Protein AF-A0A8B7V3U8-F1 (afdb_monomer)

Structure (mmCIF, N/CA/C/O backbone):
data_AF-A0A8B7V3U8-F1
#
_entry.id   AF-A0A8B7V3U8-F1
#
loop_
_atom_site.group_PDB
_atom_site.id
_atom_site.type_symbol
_atom_site.label_atom_id
_atom_site.label_alt_id
_atom_site.label_comp_id
_atom_site.label_asym_id
_atom_site.label_entity_id
_atom_site.label_seq_id
_atom_site.pdbx_PDB_ins_code
_atom_site.Cartn_x
_atom_site.Cartn_y
_atom_site.Cartn_z
_atom_site.occupancy
_atom_site.B_iso_or_equiv
_atom_site.auth_seq_id
_atom_site.auth_comp_id
_atom_site.auth_asym_id
_atom_site.auth_atom_id
_atom_site.pdbx_PDB_model_num
ATOM 1 N N . MET A 1 1 ? -32.565 3.150 46.608 1.00 43.09 1 MET A N 1
ATOM 2 C CA . MET A 1 1 ? -32.417 3.940 45.369 1.00 43.09 1 MET A CA 1
ATOM 3 C C . MET A 1 1 ? -31.283 3.333 44.570 1.00 43.09 1 MET A C 1
ATOM 5 O O . MET A 1 1 ? -30.144 3.421 45.000 1.00 43.09 1 MET A O 1
ATOM 9 N N . THR A 1 2 ? -31.588 2.645 43.475 1.00 56.97 2 THR A N 1
ATOM 10 C CA . THR A 1 2 ? -30.578 2.220 42.501 1.00 56.97 2 THR A CA 1
ATOM 11 C C . THR A 1 2 ? -30.284 3.413 41.600 1.00 56.97 2 THR A C 1
ATOM 13 O O . THR A 1 2 ? -31.189 3.913 40.937 1.00 56.97 2 THR A O 1
ATOM 16 N N . TYR A 1 3 ? -29.052 3.915 41.632 1.00 62.97 3 TYR A N 1
ATOM 17 C CA . TYR A 1 3 ? -28.597 4.950 40.710 1.00 62.97 3 TYR A CA 1
ATOM 18 C C . TYR A 1 3 ? -28.542 4.332 39.310 1.00 62.97 3 TYR A C 1
ATOM 20 O O . TYR A 1 3 ? -27.675 3.507 39.028 1.00 62.97 3 TYR A O 1
ATOM 28 N N . VAL A 1 4 ? -29.518 4.655 38.464 1.00 62.66 4 VAL A N 1
ATOM 29 C CA . VAL A 1 4 ? -29.461 4.305 37.044 1.00 62.66 4 VAL A CA 1
ATOM 30 C C . VAL A 1 4 ? -28.515 5.319 36.413 1.00 62.66 4 VAL A C 1
ATOM 32 O O . VAL A 1 4 ? -28.820 6.510 36.395 1.00 62.66 4 VAL A O 1
ATOM 35 N N . GLY A 1 5 ? -27.334 4.856 35.999 1.00 66.69 5 GLY A N 1
ATOM 36 C CA . GLY A 1 5 ? -26.373 5.685 35.274 1.00 66.69 5 GLY A CA 1
ATOM 37 C C . GLY A 1 5 ? -27.004 6.251 34.003 1.00 66.69 5 GLY A C 1
ATOM 38 O O . GLY A 1 5 ? -27.875 5.616 33.406 1.00 66.69 5 GLY A O 1
ATOM 39 N N . ILE A 1 6 ? -26.588 7.458 33.617 1.00 80.88 6 ILE A N 1
ATOM 40 C CA . ILE A 1 6 ? -26.939 8.026 32.313 1.00 80.88 6 ILE A CA 1
ATOM 41 C C . ILE A 1 6 ? -26.461 7.067 31.214 1.00 80.88 6 ILE A C 1
ATOM 43 O O . ILE A 1 6 ? -25.386 6.502 31.338 1.00 80.88 6 ILE A O 1
ATOM 47 N N . ASP A 1 7 ? -27.276 6.831 30.184 1.00 82.50 7 ASP A N 1
ATOM 48 C CA . ASP A 1 7 ? -26.887 5.988 29.049 1.00 82.50 7 ASP A CA 1
ATOM 49 C C . ASP A 1 7 ? -26.261 6.854 27.954 1.00 82.50 7 ASP A C 1
ATOM 51 O O . ASP A 1 7 ? -26.960 7.444 27.123 1.00 82.50 7 ASP A O 1
ATOM 55 N N . GLU A 1 8 ? -24.933 6.959 27.962 1.00 84.44 8 GLU A N 1
ATOM 56 C CA . GLU A 1 8 ? -24.189 7.756 26.985 1.00 84.44 8 GLU A CA 1
ATOM 57 C C . GLU A 1 8 ? -24.244 7.168 25.562 1.00 84.44 8 GLU A C 1
ATOM 59 O O . GLU A 1 8 ? -23.958 7.881 24.593 1.00 84.44 8 GLU A O 1
ATOM 64 N N . CYS A 1 9 ? -24.672 5.907 25.413 1.00 87.38 9 CYS A N 1
ATOM 65 C CA . CYS A 1 9 ? -24.856 5.251 24.117 1.00 87.38 9 CYS A CA 1
ATOM 66 C C . CYS A 1 9 ? -26.150 5.662 23.398 1.00 87.38 9 CYS A C 1
ATOM 68 O O . CYS A 1 9 ? -26.322 5.337 22.224 1.00 87.38 9 CYS A O 1
ATOM 70 N N . GLN A 1 10 ? -27.045 6.419 24.047 1.00 86.94 10 GLN A N 1
ATOM 71 C CA . GLN A 1 10 ? -28.191 7.035 23.363 1.00 86.94 10 GLN A CA 1
ATOM 72 C C . GLN A 1 10 ? -27.762 8.111 22.354 1.00 86.94 10 GLN A C 1
ATOM 74 O O . GLN A 1 10 ? -28.515 8.441 21.437 1.00 86.94 10 GLN A O 1
ATOM 79 N N . ASN A 1 11 ? -26.553 8.660 22.501 1.00 83.81 11 ASN A N 1
ATOM 80 C CA . ASN A 1 11 ? -26.001 9.610 21.549 1.00 83.81 11 ASN A CA 1
ATOM 81 C C . ASN A 1 11 ? -25.202 8.874 20.459 1.00 83.81 11 ASN A C 1
ATOM 83 O O . ASN A 1 11 ? -24.198 8.218 20.736 1.00 83.81 11 ASN A O 1
ATOM 87 N N . ARG A 1 12 ? -25.654 8.995 19.205 1.00 74.50 12 ARG A N 1
ATOM 88 C CA . ARG A 1 12 ? -25.071 8.296 18.046 1.00 74.50 12 ARG A CA 1
ATOM 89 C C . ARG A 1 12 ? -23.631 8.705 17.736 1.00 74.50 12 ARG A C 1
ATOM 91 O O . ARG A 1 12 ? -22.912 7.902 17.157 1.00 74.50 12 ARG A O 1
ATOM 98 N N . ASP A 1 13 ? -23.206 9.896 18.149 1.00 83.25 13 ASP A N 1
ATOM 99 C CA . ASP A 1 13 ? -21.854 10.408 17.885 1.00 83.25 13 ASP A CA 1
ATOM 100 C C . ASP A 1 13 ? -20.848 10.064 19.003 1.00 83.25 13 ASP A C 1
ATOM 102 O O . ASP A 1 13 ? -19.713 10.546 19.011 1.00 83.25 13 ASP A O 1
ATOM 106 N N . THR A 1 14 ? -21.247 9.244 19.984 1.00 87.38 14 THR A N 1
ATOM 107 C CA . THR A 1 14 ? -20.391 8.884 21.125 1.00 87.38 14 THR A CA 1
ATOM 108 C C . THR A 1 14 ? -19.224 7.975 20.727 1.00 87.38 14 THR A C 1
ATOM 110 O O . THR A 1 14 ? -18.115 8.174 21.228 1.00 87.38 14 THR A O 1
ATOM 113 N N . CYS A 1 15 ? -19.453 7.014 19.826 1.00 89.62 15 CYS A N 1
ATOM 114 C CA . CYS A 1 15 ? -18.475 6.018 19.378 1.00 89.62 15 CYS A CA 1
ATOM 115 C C . CYS A 1 15 ? -18.473 5.915 17.848 1.00 89.62 15 CYS A C 1
ATOM 117 O O . CYS A 1 15 ? -19.520 6.049 17.224 1.00 89.62 15 CYS A O 1
ATOM 119 N N . GLN A 1 16 ? -17.317 5.626 17.240 1.00 89.88 16 GLN A N 1
ATOM 120 C CA . GLN A 1 16 ? -17.226 5.422 15.787 1.00 89.88 16 GLN A CA 1
ATOM 121 C C . GLN A 1 16 ? -17.950 4.149 15.316 1.00 89.88 16 GLN A C 1
ATOM 123 O O . GLN A 1 16 ? -18.506 4.135 14.220 1.00 89.88 16 GLN A O 1
ATOM 128 N N . HIS A 1 17 ? -17.905 3.081 16.115 1.00 90.69 17 HIS A N 1
ATOM 129 C CA . HIS A 1 17 ? -18.553 1.800 15.828 1.00 90.69 17 HIS A CA 1
ATOM 130 C C . HIS A 1 17 ? -19.615 1.491 16.898 1.00 90.69 17 HIS A C 1
ATOM 132 O O . HIS A 1 17 ? -20.618 2.196 16.985 1.00 90.69 17 HIS A O 1
ATOM 138 N N . GLU A 1 18 ? -19.423 0.456 17.716 1.00 91.44 18 GLU A N 1
ATOM 139 C CA . GLU A 1 18 ? -20.392 0.041 18.728 1.00 91.44 18 GLU A CA 1
ATOM 140 C C . GLU A 1 18 ? -20.154 0.760 20.064 1.00 91.44 18 GLU A C 1
ATOM 142 O O . GLU A 1 18 ? -19.024 1.093 20.423 1.00 91.44 18 GLU A O 1
ATOM 147 N N . CYS A 1 19 ? -21.230 0.995 20.818 1.00 92.56 19 CYS A N 1
ATOM 148 C CA . CYS A 1 19 ? -21.189 1.574 22.159 1.00 92.56 19 CYS A CA 1
ATOM 149 C C . CYS A 1 19 ? -21.829 0.606 23.150 1.00 92.56 19 CYS A C 1
ATOM 151 O O . CYS A 1 19 ? -22.957 0.153 22.950 1.00 92.56 19 CYS A O 1
ATOM 153 N N . LYS A 1 20 ? -21.120 0.311 24.238 1.00 91.44 20 LYS A N 1
ATOM 154 C CA . LYS A 1 20 ? -21.608 -0.503 25.346 1.00 91.44 20 LYS A CA 1
ATOM 155 C C . LYS A 1 20 ? -21.694 0.346 26.604 1.00 91.44 20 LYS A C 1
ATOM 157 O O . LYS A 1 20 ? -20.674 0.748 27.162 1.00 91.44 20 LYS A O 1
ATOM 162 N N . ASN A 1 21 ? -22.916 0.565 27.073 1.00 88.12 21 ASN A N 1
ATOM 163 C CA . ASN A 1 21 ? -23.142 1.254 28.331 1.00 88.12 21 ASN A CA 1
ATOM 164 C C . ASN A 1 21 ? -22.705 0.366 29.512 1.00 88.12 21 ASN A C 1
ATOM 166 O O . ASN A 1 21 ? -22.911 -0.853 29.508 1.00 88.12 21 ASN A O 1
ATOM 170 N N . THR A 1 22 ? -22.093 0.967 30.525 1.00 86.81 22 THR A N 1
ATOM 171 C CA . THR A 1 22 ? -21.621 0.303 31.745 1.00 86.81 22 THR A CA 1
ATOM 172 C C . THR A 1 22 ? -22.119 1.064 32.975 1.00 86.81 22 THR A C 1
ATOM 174 O O . THR A 1 22 ? -22.614 2.183 32.888 1.00 86.81 22 THR A O 1
ATOM 177 N N . ILE A 1 23 ? -22.047 0.465 34.164 1.00 85.00 23 ILE A N 1
ATOM 178 C CA . ILE A 1 23 ? -22.523 1.154 35.372 1.00 85.00 23 ILE A CA 1
ATOM 179 C C . ILE A 1 23 ? -21.568 2.314 35.692 1.00 85.00 23 ILE A C 1
ATOM 181 O O . ILE A 1 23 ? -20.463 2.093 36.179 1.00 85.00 23 ILE A O 1
ATOM 185 N N . GLY A 1 24 ? -22.023 3.541 35.428 1.00 80.81 24 GLY A N 1
ATOM 186 C CA . GLY A 1 24 ? -21.292 4.782 35.700 1.00 80.81 24 GLY A CA 1
ATOM 187 C C . GLY A 1 24 ? -20.388 5.282 34.566 1.00 80.81 24 GLY A C 1
ATOM 188 O O . GLY A 1 24 ? -19.657 6.243 34.797 1.00 80.81 24 GLY A O 1
ATOM 189 N N . SER A 1 25 ? -20.400 4.647 33.385 1.00 87.31 25 SER A N 1
ATOM 190 C CA . SER A 1 25 ? -19.658 5.091 32.190 1.00 87.31 25 SER A CA 1
ATOM 191 C C . SER A 1 25 ? -20.082 4.305 30.938 1.00 87.31 25 SER A C 1
ATOM 193 O O . SER A 1 25 ? -20.962 3.456 31.004 1.00 87.31 25 SER A O 1
ATOM 195 N N . TYR A 1 26 ? -19.362 4.450 29.828 1.00 88.88 26 TYR A N 1
ATOM 196 C CA . TYR A 1 26 ? -19.541 3.676 28.599 1.00 88.88 26 TYR A CA 1
ATOM 197 C C . TYR A 1 26 ? -18.194 3.213 28.033 1.00 88.88 26 TYR A C 1
ATOM 199 O O . TYR A 1 26 ? -17.135 3.755 28.351 1.00 88.88 26 TYR A O 1
ATOM 207 N N . GLN A 1 27 ? -18.235 2.204 27.168 1.00 90.75 27 GLN A N 1
ATOM 208 C CA . GLN A 1 27 ? -17.083 1.716 26.416 1.00 90.75 27 GLN A CA 1
ATOM 209 C C . GLN A 1 27 ? -17.423 1.661 24.930 1.00 90.75 27 GLN A C 1
ATOM 211 O O . GLN A 1 27 ? -18.437 1.076 24.547 1.00 90.75 27 GLN A O 1
ATOM 216 N N . CYS A 1 28 ? -16.568 2.241 24.091 1.00 93.38 28 CYS A N 1
ATOM 217 C CA . CYS A 1 28 ? -16.661 2.054 22.649 1.00 93.38 28 CYS A CA 1
ATOM 218 C C . CYS A 1 28 ? -15.971 0.749 22.248 1.00 93.38 28 CYS A C 1
ATOM 220 O O . CYS A 1 28 ? -14.869 0.451 22.708 1.00 93.38 28 CYS A O 1
ATOM 222 N N . ILE A 1 29 ? -16.630 -0.018 21.388 1.00 92.75 29 ILE A N 1
ATOM 223 C CA . ILE A 1 29 ? -16.160 -1.299 20.874 1.00 92.75 29 ILE A CA 1
ATOM 224 C C . ILE A 1 29 ? -15.993 -1.147 19.366 1.00 92.75 29 ILE A C 1
ATOM 226 O O . ILE A 1 29 ? -16.904 -0.712 18.661 1.00 92.75 29 ILE A O 1
ATOM 230 N N . CYS A 1 30 ? -14.805 -1.476 18.873 1.00 93.75 30 CYS A N 1
ATOM 231 C CA . CYS A 1 30 ? -14.538 -1.501 17.445 1.00 93.75 30 CYS A CA 1
ATOM 232 C C . CYS A 1 30 ? -14.987 -2.830 16.834 1.00 93.75 30 CYS A C 1
ATOM 234 O O . CYS A 1 30 ? -15.014 -3.854 17.515 1.00 93.75 30 CYS A O 1
ATOM 236 N N . LEU A 1 31 ? -15.335 -2.802 15.545 1.00 92.31 31 LEU A N 1
ATOM 237 C CA . LEU A 1 31 ? -15.533 -4.011 14.751 1.00 92.31 31 LEU A CA 1
ATOM 238 C C . LEU A 1 31 ? -14.279 -4.909 14.800 1.00 92.31 31 LEU A C 1
ATOM 240 O O . LEU A 1 31 ? -13.190 -4.395 15.076 1.00 92.31 31 LEU A O 1
ATOM 244 N N . PRO A 1 32 ? -14.413 -6.220 14.514 1.00 90.19 32 PRO A N 1
ATOM 245 C CA . PRO A 1 32 ? -13.260 -7.099 14.325 1.00 90.19 32 PRO A CA 1
ATOM 246 C C . PRO A 1 32 ? -12.241 -6.480 13.363 1.00 90.19 32 PRO A C 1
ATOM 248 O O . PRO A 1 32 ? -12.643 -5.788 12.429 1.00 90.19 32 PRO A O 1
ATOM 251 N N . ASP A 1 33 ? -10.953 -6.711 13.625 1.00 90.50 33 ASP A N 1
ATOM 252 C CA . ASP A 1 33 ? -9.815 -6.186 12.848 1.00 90.50 33 ASP A CA 1
ATOM 253 C C . ASP A 1 33 ? -9.582 -4.662 12.989 1.00 90.50 33 ASP A C 1
ATOM 255 O O . ASP A 1 33 ? -8.804 -4.047 12.264 1.00 90.50 33 ASP A O 1
ATOM 259 N N . TYR A 1 34 ? -10.211 -4.034 13.991 1.00 91.75 34 TYR A N 1
ATOM 260 C CA . TYR A 1 34 ? -9.957 -2.647 14.390 1.00 91.75 34 TYR A CA 1
ATOM 261 C C . TYR A 1 34 ? -9.684 -2.547 15.893 1.00 91.75 34 TYR A C 1
ATOM 263 O O . TYR A 1 34 ? -10.303 -3.223 16.714 1.00 91.75 34 TYR A O 1
ATOM 271 N N . GLN A 1 35 ? -8.820 -1.609 16.271 1.00 92.25 35 GLN A N 1
ATOM 272 C CA . GLN A 1 35 ? -8.491 -1.291 17.657 1.00 92.25 35 GLN A CA 1
ATOM 273 C C . GLN A 1 35 ? -8.980 0.104 18.064 1.00 92.25 35 GLN A C 1
ATOM 275 O O . GLN A 1 35 ? -8.969 1.055 17.277 1.00 92.25 35 GLN A O 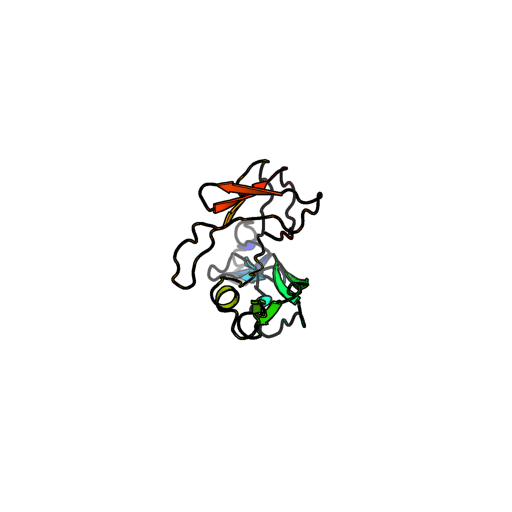1
ATOM 280 N N . VAL A 1 36 ? -9.402 0.235 19.324 1.00 93.19 36 VAL A N 1
ATOM 281 C CA . VAL A 1 36 ? -9.826 1.518 19.899 1.00 93.19 36 VAL A CA 1
ATOM 282 C C . VAL A 1 36 ? -8.599 2.412 20.083 1.00 93.19 36 VAL A C 1
ATOM 284 O O . VAL A 1 36 ? -7.613 2.017 20.703 1.00 93.19 36 VAL A O 1
ATOM 287 N N . MET A 1 37 ? -8.657 3.633 19.558 1.00 92.75 37 MET A N 1
ATOM 288 C CA . MET A 1 37 ? -7.590 4.621 19.711 1.00 92.75 37 MET A CA 1
ATOM 289 C C . MET A 1 37 ? -7.536 5.189 21.137 1.00 92.75 37 MET A C 1
ATOM 291 O O . MET A 1 37 ? -8.474 5.063 21.918 1.00 92.75 37 MET A O 1
ATOM 295 N N . PHE A 1 38 ? -6.461 5.914 21.464 1.00 90.06 38 PHE A N 1
ATOM 296 C CA . PHE A 1 38 ? -6.255 6.512 22.793 1.00 90.06 38 PHE A CA 1
ATOM 297 C C . PHE A 1 38 ? -7.394 7.440 23.262 1.00 90.06 38 PHE A C 1
ATOM 299 O O . PHE A 1 38 ? -7.603 7.614 24.458 1.00 90.06 38 PHE A O 1
ATOM 306 N N . ASN A 1 39 ? -8.161 8.025 22.337 1.00 89.44 39 ASN A N 1
ATOM 307 C CA . ASN A 1 39 ? -9.328 8.844 22.675 1.00 89.44 39 ASN A CA 1
ATOM 308 C C . ASN A 1 39 ? -10.540 8.029 23.176 1.00 89.44 39 ASN A C 1
ATOM 310 O O . ASN A 1 39 ? -11.549 8.627 23.544 1.00 89.44 39 ASN A O 1
ATOM 314 N N . GLY A 1 40 ? -10.466 6.694 23.146 1.00 89.19 40 GLY A N 1
ATOM 315 C CA . GLY A 1 40 ? -11.515 5.785 23.600 1.00 89.19 40 GLY A CA 1
ATOM 316 C C . GLY A 1 40 ? -12.763 5.743 22.718 1.00 89.19 40 GLY A C 1
ATOM 317 O O . GLY A 1 40 ? -13.745 5.139 23.133 1.00 89.19 40 GLY A O 1
ATOM 318 N N . LYS A 1 41 ? -12.761 6.394 21.544 1.00 90.81 41 LYS A N 1
ATOM 319 C CA . LYS A 1 41 ? -13.961 6.605 20.708 1.00 90.81 41 LYS A CA 1
ATOM 320 C C . LYS A 1 41 ? -13.793 6.223 19.248 1.00 90.81 41 LYS A C 1
ATOM 322 O O . LYS A 1 41 ? -14.749 5.754 18.631 1.00 90.81 41 LYS A O 1
ATOM 327 N N . THR A 1 42 ? -12.614 6.471 18.685 1.00 91.31 42 THR A N 1
ATOM 328 C CA . THR A 1 42 ? -12.321 6.166 17.284 1.00 91.31 42 THR A CA 1
ATOM 329 C C . THR A 1 42 ? -11.654 4.810 17.155 1.00 91.31 42 THR A C 1
ATOM 331 O O . THR A 1 42 ? -10.978 4.337 18.068 1.00 91.31 42 THR A O 1
ATOM 334 N N . CYS A 1 43 ? -11.848 4.201 15.997 1.00 91.88 43 CYS A N 1
ATOM 335 C CA . CYS A 1 43 ? -11.351 2.888 15.649 1.00 91.88 43 CYS A CA 1
ATOM 336 C C . CYS A 1 43 ? -10.320 3.023 14.541 1.00 91.88 43 CYS A C 1
ATOM 338 O O . CYS A 1 43 ? -10.612 3.571 13.473 1.00 91.88 43 CYS A O 1
ATOM 340 N N . GLN A 1 44 ? -9.124 2.521 14.818 1.00 90.19 44 GLN A N 1
ATOM 341 C CA . GLN A 1 44 ? -8.048 2.406 13.854 1.00 90.19 44 GLN A CA 1
ATOM 342 C C . GLN A 1 44 ? -7.986 0.969 13.360 1.00 90.19 44 GLN A C 1
ATOM 344 O O . GLN A 1 44 ? -8.109 0.035 14.144 1.00 90.19 44 GLN A O 1
ATOM 349 N N . ASP A 1 45 ? -7.810 0.829 12.059 1.00 90.06 45 ASP A N 1
ATOM 350 C CA . ASP A 1 45 ? -7.490 -0.432 11.408 1.00 90.06 45 ASP A CA 1
ATOM 351 C C . ASP A 1 45 ? -6.249 -1.082 12.042 1.00 90.06 45 ASP A C 1
ATOM 353 O O . ASP A 1 45 ? -5.275 -0.377 12.338 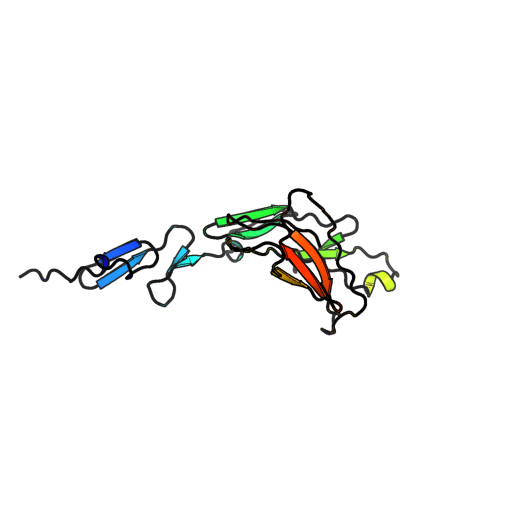1.00 90.06 45 ASP A O 1
ATOM 357 N N . ILE A 1 46 ? -6.299 -2.385 12.310 1.00 89.50 46 ILE A N 1
ATOM 358 C CA . ILE A 1 46 ? -5.128 -3.133 12.778 1.00 89.50 46 ILE A CA 1
ATOM 359 C C . ILE A 1 46 ? -4.269 -3.444 11.557 1.00 89.50 46 ILE A C 1
ATOM 361 O O . ILE A 1 46 ? -4.777 -3.949 10.574 1.00 89.50 46 ILE A O 1
ATOM 365 N N . ASP A 1 47 ? -2.973 -3.142 11.621 1.00 86.38 47 ASP A N 1
ATOM 366 C CA . ASP A 1 47 ? -2.048 -3.516 10.553 1.00 86.38 47 ASP A CA 1
ATOM 367 C C . ASP A 1 47 ? -1.518 -4.927 10.811 1.00 86.38 47 ASP A C 1
ATOM 369 O O . ASP A 1 47 ? -0.517 -5.113 11.514 1.00 86.38 47 ASP A O 1
ATOM 373 N N . GLU A 1 48 ? -2.198 -5.933 10.262 1.00 88.81 48 GLU A N 1
ATOM 374 C CA . GLU A 1 48 ? -1.824 -7.330 10.485 1.00 88.81 48 GLU A CA 1
ATOM 375 C C . GLU A 1 48 ? -0.461 -7.654 9.856 1.00 88.81 48 GLU A C 1
ATOM 377 O O . GLU A 1 48 ? 0.220 -8.580 10.290 1.00 88.81 48 GLU A O 1
ATOM 382 N N . CYS A 1 49 ? 0.010 -6.860 8.888 1.00 83.06 49 CYS A N 1
ATOM 383 C CA . CYS A 1 49 ? 1.342 -7.027 8.305 1.00 83.06 49 CYS A CA 1
ATOM 384 C C . CYS A 1 49 ? 2.479 -6.643 9.257 1.00 83.06 49 CYS A C 1
ATOM 386 O O . CYS A 1 49 ? 3.626 -7.027 9.017 1.00 83.06 49 CYS A O 1
ATOM 388 N N . LEU A 1 50 ? 2.178 -5.902 10.325 1.00 83.62 50 LEU A N 1
ATOM 389 C CA . LEU A 1 50 ? 3.116 -5.617 11.411 1.00 83.62 50 LEU A CA 1
ATOM 390 C C . LEU A 1 50 ? 3.037 -6.653 12.542 1.00 83.62 50 LEU A C 1
ATOM 392 O O . LEU A 1 50 ? 3.881 -6.642 13.443 1.00 83.62 50 LEU A O 1
ATOM 396 N N . GLU A 1 51 ? 2.061 -7.561 12.508 1.00 82.31 51 GLU A N 1
ATOM 397 C CA . GLU A 1 51 ? 1.952 -8.635 13.486 1.00 82.31 51 GLU A CA 1
ATOM 398 C C . GLU A 1 51 ? 2.916 -9.787 13.176 1.00 82.31 51 GLU A C 1
ATOM 400 O O . GLU A 1 51 ? 3.079 -10.226 12.039 1.00 82.31 51 GLU A O 1
ATOM 405 N N . GLN A 1 52 ? 3.527 -10.355 14.221 1.00 70.81 52 GLN A N 1
ATOM 406 C CA . GLN A 1 52 ? 4.527 -11.426 14.082 1.00 70.81 52 GLN A CA 1
ATOM 407 C C . GLN A 1 52 ? 3.972 -12.734 13.489 1.00 70.81 52 GLN A C 1
ATOM 409 O O . GLN A 1 52 ? 4.745 -13.603 13.090 1.00 70.81 52 GLN A O 1
ATOM 414 N N . ASN A 1 53 ? 2.647 -12.887 13.437 1.00 78.38 53 ASN A N 1
ATOM 415 C CA . ASN A 1 53 ? 1.992 -14.123 13.017 1.00 78.38 53 ASN A CA 1
ATOM 416 C C . ASN A 1 53 ? 1.620 -14.153 11.527 1.00 78.38 53 ASN A C 1
ATOM 418 O O . ASN A 1 53 ? 1.227 -15.214 11.035 1.00 78.38 53 ASN A O 1
ATOM 422 N N . ILE A 1 54 ? 1.746 -13.041 10.795 1.00 80.19 54 ILE A N 1
ATOM 423 C CA . ILE A 1 54 ? 1.402 -13.003 9.371 1.00 80.19 54 ILE A CA 1
ATOM 424 C C . ILE A 1 54 ? 2.630 -13.313 8.512 1.00 80.19 54 ILE A C 1
ATOM 426 O O . ILE A 1 54 ? 3.567 -12.527 8.396 1.00 80.19 54 ILE A O 1
ATOM 430 N N . CYS A 1 55 ? 2.607 -14.479 7.860 1.00 78.81 55 CYS A N 1
ATOM 431 C CA . CYS A 1 55 ? 3.617 -14.891 6.888 1.00 78.81 55 CYS A CA 1
ATOM 432 C C . CYS A 1 55 ? 2.950 -15.241 5.554 1.00 78.81 55 CYS A C 1
ATOM 434 O O . CYS A 1 55 ? 2.272 -16.259 5.426 1.00 78.81 55 CYS A O 1
ATOM 436 N N . CYS A 1 56 ? 3.162 -14.405 4.536 1.00 82.38 56 CYS A N 1
ATOM 437 C CA . CYS A 1 56 ? 2.538 -14.584 3.223 1.00 82.38 56 CYS A CA 1
ATOM 438 C C . CYS A 1 56 ? 3.168 -15.685 2.353 1.00 82.38 56 CYS A C 1
ATOM 440 O O . CYS A 1 56 ? 2.644 -15.978 1.279 1.00 82.38 56 CYS A O 1
ATOM 442 N N . GLY A 1 57 ? 4.251 -16.325 2.805 1.00 78.06 57 GLY A N 1
ATOM 443 C CA . GLY A 1 57 ? 4.998 -17.319 2.030 1.00 78.06 57 GLY A CA 1
ATOM 444 C C . GLY A 1 57 ? 5.940 -16.701 0.986 1.00 78.06 57 GLY A C 1
ATOM 445 O O . GLY A 1 57 ? 6.094 -15.485 0.888 1.00 78.06 57 GLY A O 1
ATOM 446 N N . SER A 1 58 ? 6.618 -17.549 0.209 1.00 77.31 58 SER A N 1
ATOM 447 C CA . SER A 1 58 ? 7.633 -17.117 -0.763 1.00 77.31 58 SER A CA 1
ATOM 448 C C . SER A 1 58 ? 7.030 -16.341 -1.941 1.00 77.31 58 SER A C 1
ATOM 450 O O . SER A 1 58 ? 6.002 -16.737 -2.478 1.00 77.31 58 SER A O 1
ATOM 452 N N . ASN A 1 59 ? 7.713 -15.277 -2.390 1.00 75.44 59 ASN A N 1
ATOM 453 C CA . ASN A 1 59 ? 7.295 -14.394 -3.497 1.00 75.44 59 ASN A CA 1
ATOM 454 C C . ASN A 1 59 ? 5.963 -13.662 -3.291 1.00 75.44 59 ASN A C 1
ATOM 456 O O . ASN A 1 59 ? 5.367 -13.178 -4.254 1.00 75.44 59 ASN A O 1
ATOM 460 N N . ARG A 1 60 ? 5.512 -13.543 -2.044 1.00 80.56 60 ARG A N 1
ATOM 461 C CA . ARG A 1 60 ? 4.292 -12.830 -1.678 1.00 80.56 60 ARG A CA 1
ATOM 462 C C . ARG A 1 60 ? 4.636 -11.777 -0.642 1.00 80.56 60 ARG A C 1
ATOM 464 O O . ARG A 1 60 ? 5.525 -11.977 0.181 1.00 80.56 60 ARG A O 1
ATOM 471 N N . MET A 1 61 ? 3.946 -10.651 -0.700 1.00 77.19 61 MET A N 1
ATOM 472 C CA . MET A 1 61 ? 4.071 -9.592 0.299 1.00 77.19 61 MET A CA 1
ATOM 473 C C . MET A 1 61 ? 2.731 -9.403 0.994 1.00 77.19 61 MET A C 1
ATOM 475 O O . MET A 1 61 ? 1.684 -9.560 0.362 1.00 77.19 61 MET A O 1
ATOM 479 N N . CYS A 1 62 ? 2.787 -9.113 2.293 1.00 80.94 62 CYS A N 1
ATOM 480 C CA . CYS A 1 62 ? 1.611 -8.731 3.058 1.00 80.94 62 CYS A CA 1
ATOM 481 C C . CYS A 1 62 ? 1.263 -7.283 2.749 1.00 80.94 62 CYS A C 1
ATOM 483 O O . CYS A 1 62 ? 2.145 -6.425 2.689 1.00 80.94 62 CYS A O 1
ATOM 485 N N . PHE A 1 63 ? -0.025 -7.034 2.570 1.00 79.00 63 PHE A N 1
ATOM 486 C CA . PHE A 1 63 ? -0.571 -5.708 2.394 1.00 79.00 63 PHE A CA 1
ATOM 487 C C . PHE A 1 63 ? -1.765 -5.517 3.311 1.00 79.00 63 PHE A C 1
ATOM 489 O O . PHE A 1 63 ? -2.748 -6.253 3.200 1.00 79.00 63 PHE A O 1
ATOM 496 N N . ASN A 1 64 ? -1.667 -4.516 4.180 1.00 80.62 64 ASN A N 1
ATOM 497 C CA . ASN A 1 64 ? -2.753 -4.146 5.062 1.00 80.62 64 ASN A CA 1
ATOM 498 C C . ASN A 1 64 ? -3.891 -3.498 4.256 1.00 80.62 64 ASN A C 1
ATOM 500 O O . ASN A 1 64 ? -3.653 -2.658 3.380 1.00 80.62 64 ASN A O 1
ATOM 504 N N . MET A 1 65 ? -5.120 -3.908 4.533 1.00 81.62 65 MET A N 1
ATOM 505 C CA . MET A 1 65 ? -6.349 -3.430 3.914 1.00 81.62 65 MET A CA 1
ATOM 506 C C . MET A 1 65 ? -7.315 -3.000 5.015 1.00 81.62 65 MET A C 1
ATOM 508 O O . MET A 1 65 ? -7.266 -3.449 6.144 1.00 81.62 65 MET A O 1
ATOM 512 N N . LYS A 1 66 ? -8.277 -2.146 4.679 1.00 81.56 66 LYS A N 1
ATOM 513 C CA . LYS A 1 66 ? -9.225 -1.666 5.684 1.00 81.56 66 LYS A CA 1
ATOM 514 C C . LYS A 1 66 ? -10.096 -2.823 6.224 1.00 81.56 66 LYS A C 1
ATOM 516 O O . LYS A 1 66 ? -11.022 -3.257 5.537 1.00 81.56 66 LYS A O 1
ATOM 521 N N . GLY A 1 67 ? -9.837 -3.266 7.448 1.00 83.62 67 GLY A N 1
ATOM 522 C CA . GLY A 1 67 ? -10.465 -4.378 8.158 1.00 83.62 67 GLY A CA 1
ATOM 523 C C . GLY A 1 67 ? -10.008 -5.762 7.701 1.00 83.62 67 GLY A C 1
ATOM 524 O O . GLY A 1 67 ? -10.808 -6.689 7.792 1.00 83.62 67 GLY A O 1
ATOM 525 N N . SER A 1 68 ? -8.827 -5.892 7.081 1.00 86.19 68 SER A N 1
ATOM 526 C CA . SER A 1 68 ? -8.256 -7.187 6.668 1.00 86.19 68 SER A CA 1
ATOM 527 C C . SER A 1 68 ? -6.818 -7.034 6.163 1.00 86.19 68 SER A C 1
ATOM 529 O O . SER A 1 68 ? -6.358 -5.938 5.902 1.00 86.19 68 SER A O 1
ATOM 531 N N . TYR A 1 69 ? -6.173 -8.132 5.779 1.00 85.88 69 TYR A N 1
ATOM 532 C CA . TYR A 1 69 ? -4.938 -8.094 4.995 1.00 85.88 69 TYR A CA 1
ATOM 533 C C . TYR A 1 69 ? -5.035 -8.962 3.742 1.00 85.88 69 TYR A C 1
ATOM 535 O O . TYR A 1 69 ? -5.857 -9.878 3.628 1.00 85.88 69 TYR A O 1
ATOM 543 N N . GLN A 1 70 ? -4.154 -8.698 2.780 1.00 85.31 70 GLN A N 1
ATOM 544 C CA . GLN A 1 70 ? -3.996 -9.528 1.593 1.00 85.31 70 GLN A CA 1
ATOM 545 C C . GLN A 1 70 ? -2.535 -9.874 1.343 1.00 85.31 70 GLN A C 1
ATOM 547 O O . GLN A 1 70 ? -1.657 -9.017 1.306 1.00 85.31 70 GLN A O 1
ATOM 552 N N . CYS A 1 71 ? -2.287 -11.156 1.093 1.00 83.94 71 CYS A N 1
ATOM 553 C CA . CYS A 1 71 ? -1.010 -11.632 0.587 1.00 83.94 71 CYS A CA 1
ATOM 554 C C . CYS A 1 71 ? -1.032 -11.610 -0.941 1.00 83.94 71 CYS A C 1
ATOM 556 O O . CYS A 1 71 ? -1.713 -12.429 -1.568 1.00 83.94 71 CYS A O 1
ATOM 558 N N . ILE A 1 72 ? -0.282 -10.693 -1.542 1.00 79.25 72 ILE A N 1
ATOM 559 C CA . ILE A 1 72 ? -0.273 -10.502 -2.996 1.00 79.25 72 ILE A CA 1
ATOM 560 C C . ILE A 1 72 ? 1.027 -11.050 -3.576 1.00 79.25 72 ILE A C 1
ATOM 562 O O . ILE A 1 72 ? 2.119 -10.764 -3.076 1.00 79.25 72 ILE A O 1
ATOM 566 N N . ASP A 1 73 ? 0.897 -11.815 -4.659 1.00 79.62 73 ASP A N 1
ATOM 567 C CA . ASP A 1 73 ? 2.021 -12.372 -5.407 1.00 79.62 73 ASP A CA 1
ATOM 568 C C . ASP A 1 73 ? 2.831 -11.246 -6.052 1.00 79.62 73 ASP A C 1
ATOM 570 O O . ASP A 1 73 ? 2.375 -10.565 -6.976 1.00 79.62 73 ASP A O 1
ATOM 574 N N . THR A 1 74 ? 4.058 -11.058 -5.580 1.00 75.56 74 THR A N 1
ATOM 575 C CA . THR A 1 74 ? 5.020 -10.064 -6.066 1.00 75.56 74 THR A CA 1
ATOM 576 C C . THR A 1 74 ? 6.309 -10.760 -6.517 1.00 75.56 74 THR A C 1
ATOM 578 O O . THR A 1 74 ? 7.374 -10.534 -5.944 1.00 75.56 74 THR A O 1
ATOM 581 N N . PRO A 1 75 ? 6.266 -11.652 -7.527 1.00 78.00 75 PRO A N 1
ATOM 582 C CA . PRO A 1 75 ? 7.481 -12.292 -8.016 1.00 78.00 75 PRO A CA 1
ATOM 583 C C . PRO A 1 75 ? 8.464 -11.235 -8.533 1.00 78.00 75 PRO A C 1
ATOM 585 O O . PRO A 1 75 ? 8.070 -10.254 -9.172 1.00 78.00 75 PRO A O 1
ATOM 588 N N . CYS A 1 76 ? 9.751 -11.423 -8.242 1.00 77.75 76 CYS A N 1
ATOM 589 C CA . CYS A 1 76 ? 10.777 -10.583 -8.842 1.00 77.75 76 CYS A CA 1
ATOM 590 C C . CYS A 1 76 ? 10.831 -10.840 -10.358 1.00 77.75 76 CYS A C 1
ATOM 592 O O . CYS A 1 76 ? 10.648 -11.985 -10.784 1.00 77.75 76 CYS A O 1
ATOM 594 N N . PRO A 1 77 ? 11.054 -9.807 -11.191 1.00 74.75 77 PRO A N 1
ATOM 595 C CA . PRO A 1 77 ? 11.217 -10.003 -12.627 1.00 74.75 77 PRO A CA 1
ATOM 596 C C . PRO A 1 77 ? 12.421 -10.905 -12.952 1.00 74.75 77 PRO A C 1
ATOM 598 O O . PRO A 1 77 ? 13.303 -11.081 -12.110 1.00 74.75 77 PRO A O 1
ATOM 601 N N . PRO A 1 78 ? 12.520 -11.431 -14.186 1.00 78.88 78 PRO A N 1
ATOM 602 C CA . PRO A 1 78 ? 13.720 -12.131 -14.634 1.00 78.88 78 PRO A CA 1
ATOM 603 C C . PRO A 1 78 ? 14.983 -11.289 -14.398 1.00 78.88 78 PRO A C 1
ATOM 605 O O . PRO A 1 78 ? 14.981 -10.091 -14.684 1.00 78.88 78 PRO A O 1
ATOM 608 N N . ASN A 1 79 ? 16.053 -11.922 -13.906 1.00 76.56 79 ASN A N 1
ATOM 609 C CA . ASN A 1 79 ? 17.316 -11.288 -13.486 1.00 76.56 79 ASN A CA 1
ATOM 610 C C . ASN A 1 79 ? 17.219 -10.409 -12.228 1.00 76.56 79 ASN A C 1
ATOM 612 O O . ASN A 1 79 ? 18.057 -9.533 -12.028 1.00 76.56 79 ASN A O 1
ATOM 616 N N . TYR A 1 80 ? 16.214 -10.631 -11.380 1.00 80.06 80 TYR A N 1
ATOM 617 C CA . TYR A 1 80 ? 16.145 -10.038 -10.048 1.00 80.06 80 TYR A CA 1
ATOM 618 C C . TYR A 1 80 ? 15.996 -11.124 -8.989 1.00 80.06 80 TYR A C 1
ATOM 620 O O . TYR A 1 80 ? 15.244 -12.085 -9.163 1.00 80.06 80 TYR A O 1
ATOM 628 N N . GLN A 1 81 ? 16.673 -10.931 -7.865 1.00 80.94 81 GLN A N 1
ATOM 629 C CA . GLN A 1 81 ? 16.570 -11.766 -6.679 1.00 80.94 81 GLN A CA 1
ATOM 630 C C . GLN A 1 81 ? 15.997 -10.948 -5.525 1.00 80.94 81 GLN A C 1
ATOM 632 O O . GLN A 1 81 ? 16.299 -9.766 -5.364 1.00 80.94 81 GLN A O 1
ATOM 637 N N . ARG A 1 82 ? 15.129 -11.571 -4.728 1.00 78.56 82 ARG A N 1
ATOM 638 C CA . ARG A 1 82 ? 14.544 -10.915 -3.560 1.00 78.56 82 ARG A CA 1
ATOM 639 C C . ARG A 1 82 ? 15.587 -10.827 -2.452 1.00 78.56 82 ARG A C 1
ATOM 641 O O . ARG A 1 82 ? 16.104 -11.855 -2.022 1.00 78.56 82 ARG A O 1
ATOM 648 N N . ASP A 1 83 ? 15.829 -9.620 -1.962 1.00 75.06 83 ASP A N 1
ATOM 649 C CA . ASP A 1 83 ? 16.609 -9.411 -0.753 1.00 75.06 83 ASP A CA 1
ATOM 650 C C . ASP A 1 83 ? 15.831 -9.949 0.462 1.00 75.06 83 ASP A C 1
ATOM 652 O O . ASP A 1 83 ? 14.684 -9.541 0.682 1.00 75.06 83 ASP A O 1
ATOM 656 N N . PRO A 1 84 ? 16.403 -10.874 1.249 1.00 71.88 84 PRO A N 1
ATOM 657 C CA . PRO A 1 84 ? 15.695 -11.514 2.354 1.00 71.88 84 PRO A CA 1
ATOM 658 C C . PRO A 1 84 ? 15.483 -10.592 3.564 1.00 71.88 84 PRO A C 1
ATOM 660 O O . PRO A 1 84 ? 14.698 -10.941 4.440 1.00 71.88 84 PRO A O 1
ATOM 663 N N . VAL A 1 85 ? 16.174 -9.448 3.636 1.00 67.75 85 VAL A N 1
ATOM 664 C CA . VAL A 1 85 ? 16.115 -8.519 4.775 1.00 67.75 85 VAL A CA 1
ATOM 665 C C . VAL A 1 85 ? 15.187 -7.347 4.469 1.00 67.75 85 VAL A C 1
ATOM 667 O O . VAL A 1 85 ? 14.260 -7.070 5.222 1.00 67.75 85 VAL A O 1
ATOM 670 N N . ALA A 1 86 ? 15.427 -6.662 3.356 1.00 66.12 86 ALA A N 1
ATOM 671 C CA . ALA A 1 86 ? 14.683 -5.490 2.923 1.00 66.12 86 ALA A CA 1
ATOM 672 C C . ALA A 1 86 ? 13.411 -5.847 2.137 1.00 66.12 86 ALA A C 1
ATOM 674 O O . ALA A 1 86 ? 12.520 -5.015 1.995 1.00 66.12 86 ALA A O 1
ATOM 675 N N . GLY A 1 87 ? 13.319 -7.064 1.591 1.00 69.12 87 GLY A N 1
ATOM 676 C CA . GLY A 1 87 ? 12.168 -7.522 0.812 1.00 69.12 87 GLY A CA 1
ATOM 677 C C . GLY A 1 87 ? 12.103 -6.978 -0.621 1.00 69.12 87 GLY A C 1
ATOM 678 O O . GLY A 1 87 ? 11.210 -7.387 -1.368 1.00 69.12 87 GLY A O 1
ATOM 679 N N . PHE A 1 88 ? 13.035 -6.107 -1.026 1.00 70.88 88 PHE A N 1
ATOM 680 C CA . PHE A 1 88 ? 13.124 -5.549 -2.380 1.00 70.88 88 PHE A CA 1
ATOM 681 C C . PHE A 1 88 ? 13.648 -6.565 -3.396 1.00 70.88 88 PHE A C 1
ATOM 683 O O . PHE A 1 88 ? 14.410 -7.469 -3.061 1.00 70.88 88 PHE A O 1
ATOM 690 N N . CYS A 1 89 ? 13.283 -6.389 -4.664 1.00 76.69 89 CYS A N 1
ATOM 691 C CA . CYS A 1 89 ? 13.915 -7.124 -5.754 1.00 76.69 89 CYS A CA 1
ATOM 692 C C . CYS A 1 89 ? 15.190 -6.391 -6.182 1.00 76.69 89 CYS A C 1
ATOM 694 O O . CYS A 1 89 ? 15.111 -5.278 -6.705 1.00 76.69 89 CYS A O 1
ATOM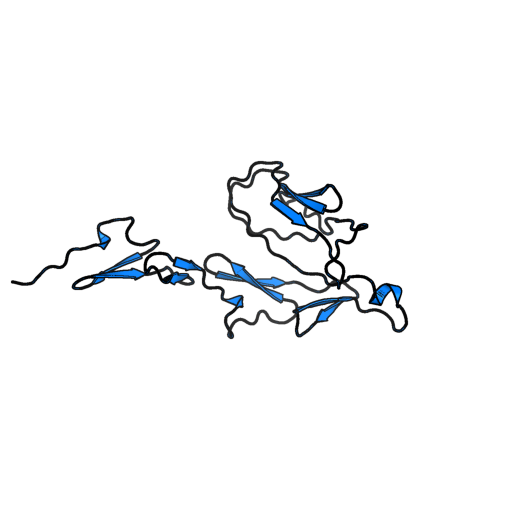 696 N N . LEU A 1 90 ? 16.341 -7.025 -5.968 1.00 75.12 90 LEU A N 1
ATOM 697 C CA . LEU A 1 90 ? 17.659 -6.555 -6.383 1.00 75.12 90 LEU A CA 1
ATOM 698 C C . LEU A 1 90 ? 18.045 -7.203 -7.709 1.00 75.12 90 LEU A C 1
ATOM 700 O O . LEU A 1 90 ? 17.822 -8.395 -7.908 1.00 75.12 90 LEU A O 1
ATOM 704 N N . LYS A 1 91 ? 18.621 -6.426 -8.622 1.00 77.38 91 LYS A N 1
ATOM 705 C CA . LYS A 1 91 ? 19.091 -6.941 -9.910 1.00 77.38 91 LYS A CA 1
ATOM 706 C C . LYS A 1 91 ? 20.307 -7.854 -9.721 1.00 77.38 91 LYS A C 1
ATOM 708 O O . LYS A 1 91 ? 21.248 -7.500 -9.017 1.00 77.38 91 LYS A O 1
ATOM 713 N N . ASP A 1 92 ? 20.289 -9.007 -10.380 1.00 79.81 92 ASP A N 1
ATOM 714 C CA . ASP A 1 92 ? 21.406 -9.948 -10.435 1.00 79.81 92 ASP A CA 1
ATOM 715 C C . ASP A 1 92 ? 22.404 -9.460 -11.498 1.00 79.81 92 ASP A C 1
ATOM 717 O O . ASP A 1 92 ? 22.173 -9.595 -12.704 1.00 79.81 92 ASP A O 1
ATOM 721 N N . CYS A 1 93 ? 23.458 -8.769 -11.057 1.00 79.38 93 CYS A N 1
ATOM 722 C CA . CYS A 1 93 ? 24.463 -8.185 -11.942 1.00 79.38 93 CYS A CA 1
ATOM 723 C C . CYS A 1 93 ? 25.648 -9.149 -12.138 1.00 79.38 93 CYS A C 1
ATOM 725 O O . CYS A 1 93 ? 26.199 -9.643 -11.150 1.00 79.38 93 CYS A O 1
ATOM 727 N N . PRO A 1 94 ? 26.109 -9.376 -13.383 1.00 82.25 94 PRO A N 1
ATOM 728 C CA . PRO A 1 94 ? 27.311 -10.158 -13.640 1.00 82.25 94 PRO A CA 1
ATOM 729 C C . PRO A 1 94 ? 28.546 -9.584 -12.924 1.00 82.25 94 PRO A C 1
ATOM 731 O O . PRO A 1 94 ? 28.683 -8.362 -12.794 1.00 82.25 94 PRO A O 1
ATOM 734 N N . PRO A 1 95 ? 29.502 -10.434 -12.505 1.00 79.19 95 PRO A N 1
ATOM 735 C CA . PRO A 1 95 ? 30.748 -9.955 -11.922 1.00 79.19 95 PRO A CA 1
ATOM 736 C C . PRO A 1 95 ? 31.506 -9.081 -12.933 1.00 79.19 95 PRO A C 1
ATOM 738 O O . PRO A 1 95 ? 31.702 -9.490 -14.075 1.00 79.19 95 PRO A O 1
ATOM 741 N N . HIS A 1 96 ? 31.986 -7.917 -12.481 1.00 80.12 96 HIS A N 1
ATOM 742 C CA . HIS A 1 96 ? 32.653 -6.858 -13.267 1.00 80.12 96 HIS A CA 1
ATOM 743 C C . HIS A 1 96 ? 31.748 -5.960 -14.126 1.00 80.12 96 HIS A C 1
ATOM 745 O O . HIS A 1 96 ? 32.262 -5.063 -14.794 1.00 80.12 96 HIS A O 1
ATOM 751 N N . ASP A 1 97 ? 30.424 -6.110 -14.064 1.00 81.12 97 ASP A N 1
ATOM 752 C CA . ASP A 1 97 ? 29.500 -5.146 -14.667 1.00 81.12 97 ASP A CA 1
ATOM 753 C C . ASP A 1 97 ? 29.234 -3.976 -13.702 1.00 81.12 97 ASP A C 1
ATOM 755 O O . ASP A 1 97 ? 28.236 -3.919 -12.978 1.00 81.12 97 ASP A O 1
ATOM 759 N N . LEU A 1 98 ? 30.195 -3.048 -13.656 1.00 76.56 98 LEU A N 1
ATOM 760 C CA . LEU A 1 98 ? 30.132 -1.869 -12.790 1.00 76.56 98 LEU A CA 1
ATOM 761 C C . LEU A 1 98 ? 28.994 -0.916 -13.199 1.00 76.56 98 LEU A C 1
ATOM 763 O O . LEU A 1 98 ? 28.443 -0.223 -12.349 1.00 76.56 98 LEU A O 1
ATOM 767 N N . GLU A 1 99 ? 28.611 -0.909 -14.478 1.00 76.75 99 GLU A N 1
ATOM 768 C CA . GLU A 1 99 ? 27.477 -0.125 -14.976 1.00 76.75 99 GLU A CA 1
ATOM 769 C C . GLU A 1 99 ? 26.155 -0.649 -14.396 1.00 76.75 99 GLU A C 1
ATOM 771 O O . GLU A 1 99 ? 25.332 0.134 -13.918 1.00 76.75 99 GLU A O 1
ATOM 776 N N . CYS A 1 100 ? 25.981 -1.974 -14.350 1.00 73.19 100 CYS A N 1
ATOM 777 C CA . CYS A 1 100 ? 24.841 -2.621 -13.704 1.00 73.19 100 CYS A CA 1
ATOM 778 C C . CYS A 1 100 ? 24.822 -2.382 -12.190 1.00 73.19 100 CYS A C 1
ATOM 780 O O . CYS A 1 100 ? 23.782 -2.004 -11.650 1.00 73.19 100 CYS A O 1
ATOM 782 N N . ALA A 1 101 ? 25.963 -2.559 -11.516 1.00 69.06 101 ALA A N 1
ATOM 783 C CA . ALA A 1 101 ? 26.064 -2.452 -10.058 1.00 69.06 101 ALA A CA 1
ATOM 784 C C . ALA A 1 101 ? 25.862 -1.021 -9.526 1.00 69.06 101 ALA A C 1
ATOM 786 O O . ALA A 1 101 ? 25.373 -0.840 -8.413 1.00 69.06 101 ALA A O 1
ATOM 787 N N . LEU A 1 102 ? 26.234 -0.004 -10.311 1.00 67.31 102 LEU A N 1
ATOM 788 C CA . LEU A 1 102 ? 26.059 1.409 -9.955 1.00 67.31 102 LEU A CA 1
ATOM 789 C C . LEU A 1 102 ? 24.696 1.979 -10.371 1.00 67.31 102 LEU A C 1
ATOM 791 O O . LEU A 1 102 ? 24.378 3.123 -10.039 1.00 67.31 102 LEU A O 1
ATOM 795 N N . SER A 1 103 ? 23.886 1.218 -11.107 1.00 61.97 103 SER A N 1
ATOM 796 C CA . SER A 1 103 ? 22.568 1.669 -11.535 1.00 61.97 103 SER A CA 1
ATOM 797 C C . SER A 1 103 ? 21.525 1.418 -10.428 1.00 61.97 103 SER A C 1
ATOM 799 O O . SER A 1 103 ? 21.487 0.325 -9.860 1.00 61.97 103 SER A O 1
ATOM 801 N N . PRO A 1 104 ? 20.676 2.405 -10.074 1.00 59.28 104 PRO A N 1
ATOM 802 C CA . PRO A 1 104 ? 19.645 2.221 -9.057 1.00 59.28 104 PRO A CA 1
ATOM 803 C C . PRO A 1 104 ? 18.600 1.208 -9.548 1.00 59.28 104 PRO A C 1
ATOM 805 O O . PRO A 1 104 ? 17.825 1.491 -10.456 1.00 59.28 104 PRO A O 1
ATOM 808 N N . TYR A 1 105 ? 18.596 0.017 -8.946 1.00 62.34 105 TYR A N 1
ATOM 809 C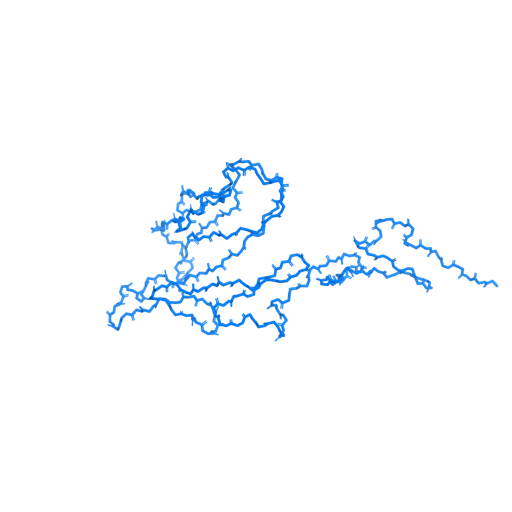 CA . TYR A 1 105 ? 17.770 -1.124 -9.361 1.00 62.34 105 TYR A CA 1
ATOM 810 C C . TYR A 1 105 ? 17.146 -1.854 -8.163 1.00 62.34 105 TYR A C 1
ATOM 812 O O . TYR A 1 105 ? 17.221 -3.075 -8.039 1.00 62.34 105 TYR A O 1
ATOM 820 N N . ALA A 1 106 ? 16.512 -1.098 -7.270 1.00 55.75 106 ALA A N 1
ATOM 821 C CA . ALA A 1 106 ? 15.548 -1.669 -6.339 1.00 55.75 106 ALA A CA 1
ATOM 822 C C . ALA A 1 106 ? 14.149 -1.447 -6.919 1.00 55.75 106 ALA A C 1
ATOM 824 O O . ALA A 1 106 ? 13.715 -0.307 -7.083 1.00 55.75 106 ALA A O 1
ATOM 825 N N . LEU A 1 107 ? 13.454 -2.534 -7.255 1.00 58.94 107 LEU A N 1
ATOM 826 C CA . LEU A 1 107 ? 12.022 -2.462 -7.535 1.00 58.94 107 LEU A CA 1
ATOM 827 C C . LEU A 1 107 ? 11.278 -2.535 -6.202 1.00 58.94 107 LEU A C 1
ATOM 829 O O . LEU A 1 107 ? 11.304 -3.564 -5.521 1.00 58.94 107 LEU A O 1
ATOM 833 N N . GLU A 1 108 ? 10.633 -1.429 -5.841 1.00 59.59 108 GLU A N 1
ATOM 834 C CA . GLU A 1 108 ? 9.745 -1.329 -4.687 1.00 59.59 108 GLU A CA 1
ATOM 835 C C . GLU A 1 108 ? 8.289 -1.368 -5.167 1.00 59.59 108 GLU A C 1
ATOM 837 O O . GLU A 1 108 ? 7.857 -0.536 -5.964 1.00 59.59 108 GLU A O 1
ATOM 842 N N . TYR A 1 109 ? 7.516 -2.332 -4.671 1.00 62.25 109 TYR A N 1
ATOM 843 C CA . TYR A 1 109 ? 6.073 -2.360 -4.886 1.00 62.25 109 TYR A CA 1
ATOM 844 C C . TYR A 1 109 ? 5.399 -1.480 -3.833 1.00 62.25 109 TYR A C 1
ATOM 846 O O . TYR A 1 109 ? 5.483 -1.776 -2.643 1.00 62.25 109 TYR A O 1
ATOM 854 N N . LYS A 1 110 ? 4.694 -0.428 -4.261 1.00 60.41 110 LYS A N 1
ATOM 855 C CA . LYS A 1 110 ? 3.823 0.364 -3.382 1.00 60.41 110 LYS A CA 1
ATOM 856 C C . LYS A 1 110 ? 2.370 0.148 -3.753 1.00 60.41 110 LYS A C 1
ATOM 858 O O . LYS A 1 110 ? 2.001 0.286 -4.916 1.00 60.41 110 LYS A O 1
ATOM 863 N N . LEU A 1 111 ? 1.546 -0.146 -2.754 1.00 60.62 111 LEU A N 1
ATOM 864 C CA . LEU A 1 111 ? 0.107 -0.012 -2.905 1.00 60.62 111 LEU A CA 1
ATOM 865 C C . LEU A 1 111 ? -0.308 1.412 -2.589 1.00 60.62 111 LEU A C 1
ATOM 867 O O . LEU A 1 111 ? 0.193 2.033 -1.651 1.00 60.62 111 LEU A O 1
ATOM 871 N N . VAL A 1 112 ? -1.259 1.905 -3.370 1.00 63.59 112 VAL A N 1
ATOM 872 C CA . VAL A 1 112 ? -1.938 3.158 -3.081 1.00 63.59 112 VAL A CA 1
ATOM 873 C C . VAL A 1 112 ? -3.421 2.872 -2.964 1.00 63.59 112 VAL A C 1
ATOM 875 O O . VAL A 1 112 ? -4.077 2.508 -3.938 1.00 63.59 112 VAL A O 1
ATOM 878 N N . SER A 1 113 ? -3.940 3.033 -1.751 1.00 62.66 113 SER A N 1
ATOM 879 C CA . SER A 1 113 ? -5.371 2.974 -1.481 1.00 62.66 113 SER A CA 1
ATOM 880 C C . SER A 1 113 ? -6.014 4.261 -1.981 1.00 62.66 113 SER A C 1
ATOM 882 O O . SER A 1 113 ? -5.752 5.342 -1.452 1.00 62.66 113 SER A O 1
ATOM 884 N N . LEU A 1 114 ? -6.839 4.154 -3.020 1.00 64.19 114 LEU A N 1
ATOM 885 C CA . LEU A 1 114 ? -7.499 5.307 -3.620 1.00 64.19 114 LEU A CA 1
ATOM 886 C C . LEU A 1 114 ? -8.925 5.444 -3.072 1.00 64.19 114 LEU A C 1
ATOM 888 O O . LEU A 1 114 ? -9.698 4.484 -3.140 1.00 64.19 114 LEU A O 1
ATOM 892 N N . PRO A 1 115 ? -9.307 6.615 -2.529 1.00 64.44 115 PRO A N 1
ATOM 893 C CA . PRO A 1 115 ? -10.691 6.857 -2.158 1.00 64.44 115 PRO A CA 1
ATOM 894 C C . PRO A 1 115 ? -11.578 6.900 -3.408 1.00 64.44 115 PRO A C 1
ATOM 896 O O . PRO A 1 115 ? -11.128 7.175 -4.521 1.00 64.44 115 PRO A O 1
ATOM 899 N N . PHE A 1 116 ? -12.870 6.655 -3.217 1.00 74.38 116 PHE A N 1
ATOM 900 C CA . PHE A 1 116 ? -13.868 6.897 -4.253 1.00 74.38 116 PHE A CA 1
ATOM 901 C C . PHE A 1 116 ? -14.261 8.384 -4.283 1.00 74.38 116 PHE A C 1
ATOM 903 O O . PHE A 1 116 ? -13.983 9.136 -3.351 1.00 74.38 116 PHE A O 1
ATOM 910 N N . GLY A 1 117 ? -14.917 8.819 -5.356 1.00 79.81 117 GLY A N 1
ATOM 911 C CA . GLY A 1 117 ? -15.287 10.219 -5.581 1.00 79.81 117 GLY A CA 1
ATOM 912 C C . GLY A 1 117 ? -14.213 11.040 -6.299 1.00 79.81 117 GLY A C 1
ATOM 913 O O . GLY A 1 117 ? -14.349 12.256 -6.409 1.00 79.81 117 GLY A O 1
ATOM 914 N N . ILE A 1 118 ? -13.160 10.398 -6.812 1.00 83.19 118 ILE A N 1
ATOM 915 C CA . ILE A 1 118 ? -12.135 11.068 -7.616 1.00 83.19 118 ILE A CA 1
ATOM 916 C C . ILE A 1 118 ? -12.636 11.199 -9.057 1.00 83.19 118 ILE A C 1
ATOM 918 O O . ILE A 1 118 ? -12.969 10.204 -9.705 1.00 83.19 118 ILE A O 1
ATOM 922 N N . ALA A 1 119 ? -12.685 12.432 -9.561 1.00 86.75 119 ALA A N 1
ATOM 923 C CA . ALA A 1 119 ? -13.038 12.724 -10.948 1.00 86.75 119 ALA A CA 1
ATOM 924 C C . ALA A 1 119 ? -11.966 12.219 -11.934 1.00 86.75 119 ALA A C 1
ATOM 926 O O . ALA A 1 119 ? -10.848 11.885 -11.547 1.00 86.75 119 ALA A O 1
ATOM 927 N N . ALA A 1 120 ? -12.294 12.180 -13.226 1.00 87.12 120 ALA A N 1
ATOM 928 C CA . ALA A 1 120 ? -11.299 11.907 -14.261 1.00 87.12 120 ALA A CA 1
ATOM 929 C C . ALA A 1 120 ? -10.246 13.032 -14.338 1.00 87.12 120 ALA A C 1
ATOM 931 O O . ALA A 1 120 ? -10.543 14.194 -14.048 1.00 87.12 120 ALA A O 1
ATOM 932 N N . ASN A 1 121 ? -9.040 12.678 -14.783 1.00 87.25 121 ASN A N 1
ATOM 933 C CA . ASN A 1 121 ? -7.871 13.542 -14.963 1.00 87.25 121 ASN A CA 1
ATOM 934 C C . ASN A 1 121 ? -7.374 14.217 -13.677 1.00 87.25 121 ASN A C 1
ATOM 936 O O . ASN A 1 121 ? -6.852 15.329 -13.718 1.00 87.25 121 ASN A O 1
ATOM 940 N N . GLN A 1 122 ? -7.547 13.554 -12.535 1.00 87.62 122 GLN A N 1
ATOM 941 C CA . GLN A 1 122 ? -7.022 14.014 -11.253 1.00 87.62 122 GLN A CA 1
ATOM 942 C C . GLN A 1 122 ? -5.682 13.350 -10.957 1.00 87.62 122 GLN A C 1
ATOM 944 O O . GLN A 1 122 ? -5.515 12.146 -11.163 1.00 87.62 122 GLN A O 1
ATOM 949 N N . ASP A 1 123 ? -4.743 14.144 -10.454 1.00 87.56 123 ASP A N 1
ATOM 950 C CA . ASP A 1 123 ? -3.438 13.665 -10.016 1.00 87.56 123 ASP A CA 1
ATOM 951 C C . ASP A 1 123 ? -3.581 12.848 -8.736 1.00 87.56 123 ASP A C 1
ATOM 953 O O . ASP A 1 123 ? -4.184 13.298 -7.762 1.00 87.56 123 ASP A O 1
ATOM 957 N N . LEU A 1 124 ? -2.988 11.659 -8.732 1.00 82.12 124 LEU A N 1
ATOM 958 C CA . LEU A 1 124 ? -3.036 10.740 -7.601 1.00 82.12 124 LEU A CA 1
ATOM 959 C C . LEU A 1 124 ? -1.693 10.673 -6.885 1.00 82.12 124 LEU A C 1
ATOM 961 O O . LEU A 1 124 ? -1.609 10.868 -5.676 1.00 82.12 124 LEU A O 1
ATOM 965 N N . ILE A 1 125 ? -0.633 10.376 -7.636 1.00 82.06 125 ILE A N 1
ATOM 966 C CA . ILE A 1 125 ? 0.691 10.081 -7.084 1.00 82.06 125 ILE A CA 1
ATOM 967 C C . ILE A 1 125 ? 1.735 10.800 -7.922 1.00 82.06 125 ILE A C 1
ATOM 969 O O . ILE A 1 125 ? 1.673 10.786 -9.151 1.00 82.06 125 ILE A O 1
ATOM 973 N N . ARG A 1 126 ? 2.730 11.382 -7.252 1.00 81.12 126 ARG A N 1
ATOM 974 C CA . ARG A 1 126 ? 3.926 11.935 -7.888 1.00 81.12 126 ARG A CA 1
ATOM 975 C C . ARG A 1 126 ? 5.132 11.092 -7.500 1.00 81.12 126 ARG A C 1
ATOM 977 O O . ARG A 1 126 ? 5.464 10.993 -6.322 1.00 81.12 126 ARG A O 1
ATOM 984 N N . GLN A 1 127 ? 5.769 10.494 -8.494 1.00 78.12 127 GLN A N 1
ATOM 985 C CA . GLN A 1 127 ? 6.933 9.633 -8.353 1.00 78.12 127 GLN A CA 1
ATOM 986 C C . GLN A 1 127 ? 8.207 10.394 -8.702 1.00 78.12 127 GLN A C 1
ATOM 988 O O . GLN A 1 127 ? 8.241 11.171 -9.658 1.00 78.12 127 GLN A O 1
ATOM 993 N N . VAL A 1 128 ? 9.256 10.164 -7.916 1.00 76.69 128 VAL A N 1
ATOM 994 C CA . VAL A 1 128 ? 10.583 10.760 -8.088 1.00 76.69 128 VAL A CA 1
ATOM 995 C C . VAL A 1 128 ? 11.608 9.673 -7.795 1.00 76.69 128 VAL A C 1
ATOM 997 O O . VAL A 1 128 ? 11.528 9.040 -6.744 1.00 76.69 128 VAL A O 1
ATOM 1000 N N . ALA A 1 129 ? 12.559 9.452 -8.701 1.00 72.31 129 ALA A N 1
ATOM 1001 C CA . ALA A 1 129 ? 13.677 8.559 -8.426 1.00 72.31 129 ALA A CA 1
ATOM 1002 C C . ALA A 1 129 ? 14.828 9.338 -7.785 1.00 72.31 129 ALA A C 1
ATOM 1004 O O . ALA A 1 129 ? 15.171 10.443 -8.220 1.00 72.31 129 ALA A O 1
ATOM 1005 N N . TYR A 1 130 ? 15.432 8.737 -6.766 1.00 65.88 130 TYR A N 1
ATOM 1006 C CA . TYR A 1 130 ? 16.572 9.283 -6.044 1.00 65.88 130 TYR A CA 1
ATOM 1007 C C . TYR A 1 130 ? 17.799 8.387 -6.241 1.00 65.88 130 TYR A C 1
ATOM 1009 O O . TYR A 1 130 ? 17.676 7.174 -6.404 1.00 65.88 130 TYR A O 1
ATOM 1017 N N . THR A 1 131 ? 18.987 8.985 -6.226 1.00 66.75 131 THR A N 1
ATOM 1018 C CA . THR A 1 131 ? 20.255 8.264 -6.082 1.00 66.75 131 THR A CA 1
ATOM 1019 C C . THR A 1 131 ? 20.423 7.765 -4.646 1.00 66.75 131 THR A C 1
ATOM 1021 O O . THR A 1 131 ? 19.692 8.182 -3.746 1.00 66.75 131 THR A O 1
ATOM 1024 N N . GLN A 1 132 ? 21.420 6.906 -4.412 1.00 61.66 132 GLN A N 1
ATOM 1025 C CA . GLN A 1 132 ? 21.764 6.420 -3.067 1.00 61.66 132 GLN A CA 1
ATOM 1026 C C . GLN A 1 132 ? 22.084 7.564 -2.085 1.00 61.66 132 GLN A C 1
ATOM 1028 O O . GLN A 1 132 ? 21.780 7.456 -0.902 1.00 61.66 132 GLN A O 1
ATOM 1033 N N . ASP A 1 133 ? 22.590 8.693 -2.588 1.00 68.25 133 ASP A N 1
ATOM 1034 C CA . ASP A 1 133 ? 22.876 9.904 -1.805 1.00 68.25 133 ASP A CA 1
ATOM 1035 C C . ASP A 1 133 ? 21.651 10.829 -1.624 1.00 68.25 133 ASP A C 1
ATOM 1037 O O . ASP A 1 133 ? 21.784 11.971 -1.181 1.00 68.25 133 ASP A O 1
ATOM 1041 N N . GLY A 1 134 ? 20.450 10.383 -2.014 1.00 64.75 134 GLY A N 1
ATOM 1042 C CA . GLY A 1 134 ? 19.204 11.142 -1.864 1.00 64.75 134 GLY A CA 1
ATOM 1043 C C . GLY A 1 134 ? 19.012 12.277 -2.877 1.00 64.75 134 GLY A C 1
ATOM 1044 O O . GLY A 1 134 ? 18.168 13.151 -2.672 1.00 64.75 134 GLY A O 1
ATOM 1045 N N . VAL A 1 135 ? 19.763 12.291 -3.983 1.00 73.56 135 VAL A N 1
ATOM 1046 C CA . VAL A 1 135 ? 19.657 13.320 -5.034 1.00 73.56 135 VAL A CA 1
ATOM 1047 C C . VAL A 1 135 ? 18.687 12.870 -6.124 1.00 73.56 135 VAL A C 1
ATOM 1049 O O . VAL A 1 135 ? 18.734 11.728 -6.563 1.00 73.56 135 VAL A O 1
ATOM 1052 N N . ILE A 1 136 ? 17.820 13.764 -6.611 1.00 67.31 136 ILE A N 1
ATOM 1053 C CA . ILE A 1 136 ? 16.871 13.441 -7.690 1.00 67.31 136 ILE A CA 1
ATOM 1054 C C . ILE A 1 136 ? 17.622 13.040 -8.968 1.00 67.31 136 ILE A C 1
ATOM 1056 O O . ILE A 1 136 ? 18.438 13.807 -9.494 1.00 67.31 136 ILE A O 1
ATOM 1060 N N . TYR A 1 137 ? 17.293 11.868 -9.510 1.00 71.38 137 TYR A N 1
ATOM 1061 C CA . TYR A 1 137 ? 17.876 11.371 -10.748 1.00 71.38 137 TYR A CA 1
ATOM 1062 C C . TYR A 1 137 ? 17.222 12.042 -11.966 1.00 71.38 137 TYR A C 1
ATOM 1064 O O . TYR A 1 137 ? 16.049 11.834 -12.279 1.00 71.38 137 TYR A O 1
ATOM 1072 N N . ARG A 1 138 ? 17.987 12.879 -12.678 1.00 65.25 138 ARG A N 1
ATOM 1073 C CA . ARG A 1 138 ? 17.472 13.754 -13.753 1.00 65.25 138 ARG A CA 1
ATOM 1074 C C . ARG A 1 138 ? 17.143 13.051 -15.076 1.00 65.25 138 ARG A C 1
ATOM 1076 O O . ARG A 1 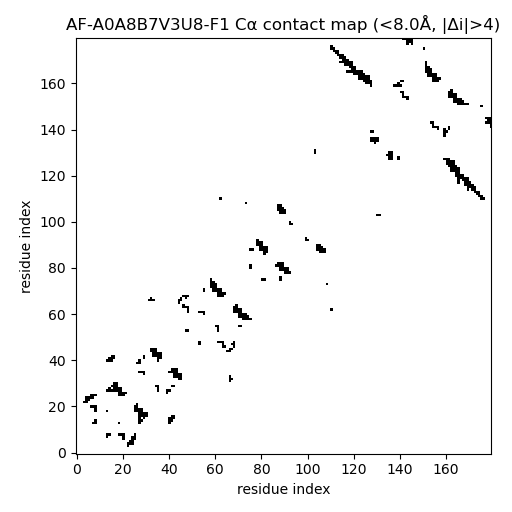138 ? 16.649 13.704 -15.985 1.00 65.25 138 ARG A O 1
ATOM 1083 N N . ARG A 1 139 ? 17.446 11.760 -15.224 1.00 66.69 139 ARG A N 1
ATOM 1084 C CA . ARG A 1 139 ? 17.159 10.970 -16.439 1.00 66.69 139 ARG A CA 1
ATOM 1085 C C . ARG A 1 139 ? 16.222 9.803 -16.142 1.00 66.69 139 ARG A C 1
ATOM 1087 O O . ARG A 1 139 ? 16.405 8.705 -16.653 1.00 66.69 139 ARG A O 1
ATOM 1094 N N . THR A 1 140 ? 15.251 10.036 -15.271 1.00 65.62 140 THR A N 1
ATOM 1095 C CA . THR A 1 140 ? 14.255 9.020 -14.937 1.00 65.62 140 THR A CA 1
ATOM 1096 C C . THR A 1 140 ? 13.169 9.034 -15.997 1.00 65.62 140 THR A C 1
ATOM 1098 O O . THR A 1 140 ? 12.613 10.087 -16.279 1.00 65.62 140 THR A O 1
ATOM 1101 N N . THR A 1 141 ? 12.894 7.878 -16.592 1.00 69.88 141 THR A N 1
ATOM 1102 C CA . THR A 1 141 ? 11.713 7.668 -17.437 1.00 69.88 141 THR A CA 1
ATOM 1103 C C . THR A 1 141 ? 10.784 6.744 -16.669 1.00 69.88 141 THR A C 1
ATOM 1105 O O . THR A 1 141 ? 11.239 5.707 -16.191 1.00 69.88 141 THR A O 1
ATOM 1108 N N . PHE A 1 142 ? 9.515 7.116 -16.540 1.00 72.69 142 PHE A N 1
ATOM 1109 C CA . PHE A 1 142 ? 8.513 6.281 -15.886 1.00 72.69 142 PHE A CA 1
ATOM 1110 C C . PHE A 1 142 ? 7.622 5.654 -16.959 1.00 72.69 142 PHE A C 1
ATOM 1112 O O . PHE A 1 142 ? 7.153 6.361 -17.853 1.00 72.69 142 PHE A O 1
ATOM 1119 N N . LEU A 1 143 ? 7.411 4.339 -16.901 1.00 67.50 143 LEU A N 1
ATOM 1120 C CA . LEU A 1 143 ? 6.685 3.595 -17.930 1.00 67.50 143 LEU A CA 1
ATOM 1121 C C . LEU A 1 143 ? 5.722 2.621 -17.270 1.00 67.50 143 LEU A C 1
ATOM 1123 O O . LEU A 1 143 ? 6.116 1.847 -16.411 1.00 67.50 143 LEU A O 1
ATOM 1127 N N . VAL A 1 144 ? 4.471 2.590 -17.722 1.00 70.56 144 VAL A N 1
ATOM 1128 C CA . VAL A 1 144 ? 3.555 1.532 -17.289 1.00 70.56 144 VAL A CA 1
ATOM 1129 C C . VAL A 1 144 ? 3.984 0.234 -17.974 1.00 70.56 144 VAL A C 1
ATOM 1131 O O . VAL A 1 144 ? 3.941 0.126 -19.196 1.00 70.56 144 VAL A O 1
ATOM 1134 N N . VAL A 1 145 ? 4.464 -0.735 -17.193 1.00 62.56 145 VAL A N 1
ATOM 1135 C CA . VAL A 1 145 ? 5.005 -2.005 -17.714 1.00 62.56 145 VAL A CA 1
ATOM 1136 C C . VAL A 1 145 ? 3.896 -3.029 -17.972 1.00 62.56 145 VAL A C 1
ATOM 1138 O O . VAL A 1 145 ? 4.097 -3.971 -18.733 1.00 62.56 145 VAL A O 1
ATOM 1141 N N . ASP A 1 146 ? 2.735 -2.847 -17.346 1.00 62.72 146 ASP A N 1
ATOM 1142 C CA . ASP A 1 146 ? 1.561 -3.695 -17.541 1.00 62.72 146 ASP A CA 1
ATOM 1143 C C . ASP A 1 146 ? 0.324 -2.808 -17.724 1.00 62.72 146 ASP A C 1
ATOM 1145 O O . ASP A 1 146 ? -0.272 -2.324 -16.758 1.00 62.72 146 ASP A O 1
ATOM 1149 N N . GLU A 1 147 ? -0.007 -2.514 -18.983 1.00 60.47 147 GLU A N 1
ATOM 1150 C CA . GLU A 1 147 ? -1.268 -1.871 -19.343 1.00 60.47 147 GLU A CA 1
ATOM 1151 C C . GLU A 1 147 ? -2.368 -2.934 -19.346 1.00 60.47 147 GLU A C 1
ATOM 1153 O O . GLU A 1 147 ? -2.834 -3.387 -20.396 1.00 60.47 147 GLU A O 1
ATOM 1158 N N . GLU A 1 148 ? -2.828 -3.330 -18.160 1.00 64.50 148 GLU A N 1
ATOM 1159 C CA . GLU A 1 148 ? -4.169 -3.894 -18.072 1.00 64.50 148 GLU A CA 1
ATOM 1160 C C . GLU A 1 148 ? -5.117 -2.817 -18.617 1.00 64.50 148 GLU A C 1
ATOM 1162 O O . GLU A 1 148 ? -5.398 -1.828 -17.945 1.00 64.50 148 GLU A O 1
ATOM 1167 N N . GLN A 1 149 ? -5.610 -2.967 -19.853 1.00 59.56 149 GLN A N 1
ATOM 1168 C CA . GLN A 1 149 ? -6.495 -1.981 -20.509 1.00 59.56 149 GLN A CA 1
ATOM 1169 C C . GLN A 1 149 ? -7.763 -1.668 -19.687 1.00 59.56 149 GLN A C 1
ATOM 1171 O O . GLN A 1 149 ? -8.531 -0.754 -19.989 1.00 59.56 149 GLN A O 1
ATOM 1176 N N . THR A 1 150 ? -7.996 -2.446 -18.636 1.00 69.19 150 THR A N 1
ATOM 1177 C CA . THR A 1 150 ? -9.059 -2.317 -17.659 1.00 69.19 150 THR A CA 1
ATOM 1178 C C . THR A 1 150 ? -8.759 -1.339 -16.526 1.00 69.19 150 THR A C 1
ATOM 1180 O O . THR A 1 150 ? -9.729 -0.957 -15.869 1.00 69.19 150 THR A O 1
ATOM 1183 N N . VAL A 1 151 ? -7.519 -0.895 -16.269 1.00 77.94 151 VAL A N 1
ATOM 1184 C CA . VAL A 1 151 ? -7.233 -0.015 -15.118 1.00 77.94 151 VAL A CA 1
ATOM 1185 C C . VAL A 1 151 ? -7.621 1.457 -15.381 1.00 77.94 151 VAL A C 1
ATOM 1187 O O . VAL A 1 151 ? -7.371 1.985 -16.463 1.00 77.94 151 VAL A O 1
ATOM 1190 N N . PRO A 1 152 ? -8.243 2.164 -14.412 1.00 85.56 152 PRO A N 1
ATOM 1191 C CA . PRO A 1 152 ? -8.688 3.558 -14.556 1.00 85.56 152 PRO A CA 1
ATOM 1192 C C . PRO A 1 152 ? -7.569 4.613 -14.512 1.00 85.56 152 PRO A C 1
ATOM 1194 O O . PRO A 1 152 ? -7.841 5.763 -14.157 1.00 85.56 152 PRO A O 1
ATOM 1197 N N . PHE A 1 153 ? -6.325 4.261 -14.839 1.00 85.62 153 PHE A N 1
ATOM 1198 C CA . PHE A 1 153 ? -5.167 5.125 -14.613 1.00 85.62 153 PHE A CA 1
ATOM 1199 C C . PHE A 1 153 ? -4.218 5.152 -15.792 1.00 85.62 153 PHE A C 1
ATOM 1201 O O . PHE A 1 153 ? -4.120 4.199 -16.558 1.00 85.62 153 PHE A O 1
ATOM 1208 N N . ALA A 1 154 ? -3.474 6.244 -15.874 1.00 85.69 154 ALA A N 1
ATOM 1209 C CA . ALA A 1 154 ? -2.345 6.384 -16.766 1.00 85.69 154 ALA A CA 1
ATOM 1210 C C . ALA A 1 154 ? -1.229 7.158 -16.064 1.00 85.69 154 ALA A C 1
ATOM 1212 O O . ALA A 1 154 ? -1.395 7.722 -14.977 1.00 85.69 154 ALA A O 1
ATOM 1213 N N . LEU A 1 155 ? -0.074 7.162 -16.707 1.00 86.00 155 LEU A N 1
ATOM 1214 C CA . LEU A 1 155 ? 1.124 7.828 -16.243 1.00 86.00 155 LEU A CA 1
ATOM 1215 C C . LEU A 1 155 ? 1.516 8.890 -17.261 1.00 86.00 155 LEU A C 1
ATOM 1217 O O . LEU A 1 155 ? 1.449 8.658 -18.468 1.00 86.00 155 LEU A O 1
ATOM 1221 N N . ARG A 1 156 ? 1.927 10.058 -16.781 1.00 86.50 156 ARG A N 1
ATOM 1222 C CA . ARG A 1 156 ? 2.549 11.087 -17.616 1.00 86.50 156 ARG A CA 1
ATOM 1223 C C . ARG A 1 156 ? 3.848 11.558 -16.986 1.00 86.50 156 ARG A C 1
ATOM 1225 O O . ARG A 1 156 ? 3.955 11.611 -15.762 1.00 86.50 156 ARG A O 1
ATOM 1232 N N . ASP A 1 157 ? 4.807 11.921 -17.823 1.00 83.75 157 ASP A N 1
ATOM 1233 C CA . ASP A 1 157 ? 6.014 12.608 -17.373 1.00 83.75 157 ASP A CA 1
ATOM 1234 C C . ASP A 1 157 ? 5.724 14.107 -17.211 1.00 83.75 157 ASP A C 1
ATOM 1236 O O . ASP A 1 157 ? 5.158 14.743 -18.103 1.00 83.75 157 ASP A O 1
ATOM 1240 N N . GLU A 1 158 ? 6.076 14.670 -16.057 1.00 84.12 158 GLU A N 1
ATOM 1241 C CA . GLU A 1 158 ? 5.933 16.090 -15.756 1.00 84.12 158 GLU A CA 1
ATOM 1242 C C . GLU A 1 158 ? 7.149 16.584 -14.959 1.00 84.12 158 GLU A C 1
ATOM 1244 O O . GLU A 1 158 ? 7.276 16.334 -13.759 1.00 84.12 158 GLU A O 1
ATOM 1249 N N . ASN A 1 159 ? 8.040 17.342 -15.607 1.00 80.75 159 ASN A N 1
ATOM 1250 C CA . ASN A 1 159 ? 9.205 17.976 -14.972 1.00 80.75 159 ASN A CA 1
ATOM 1251 C C . ASN A 1 159 ? 10.096 16.994 -14.181 1.00 80.75 159 ASN A C 1
ATOM 1253 O O . ASN A 1 159 ? 10.445 17.275 -13.031 1.00 80.75 159 ASN A O 1
ATOM 1257 N N . LEU A 1 160 ? 10.485 15.865 -14.793 1.00 73.81 160 LEU A N 1
ATOM 1258 C CA . LEU A 1 160 ? 11.298 14.803 -14.166 1.00 73.81 160 LEU A CA 1
ATOM 1259 C C . LEU A 1 160 ? 10.557 14.000 -13.082 1.00 73.81 160 LEU A C 1
ATOM 1261 O O . LEU A 1 160 ? 11.190 13.321 -12.270 1.00 73.81 160 LEU A O 1
ATOM 1265 N N . LYS A 1 161 ? 9.226 14.098 -13.038 1.00 79.75 161 LYS A N 1
ATOM 1266 C CA . LYS A 1 161 ? 8.366 13.346 -12.122 1.00 79.75 161 LYS A CA 1
ATOM 1267 C C . LYS A 1 161 ? 7.377 12.508 -12.918 1.00 79.75 161 LYS A C 1
ATOM 1269 O O . LYS A 1 161 ? 6.777 13.003 -13.868 1.00 79.75 161 LYS A O 1
ATOM 1274 N N . GLY A 1 162 ? 7.148 11.277 -12.480 1.00 82.56 162 GLY A N 1
ATOM 1275 C CA . GLY A 1 162 ? 6.057 10.452 -12.985 1.00 82.56 162 GLY A CA 1
ATOM 1276 C C . GLY A 1 162 ? 4.775 10.826 -12.258 1.00 82.56 162 GLY A C 1
ATOM 1277 O O . GLY A 1 162 ? 4.715 10.716 -11.034 1.00 82.56 162 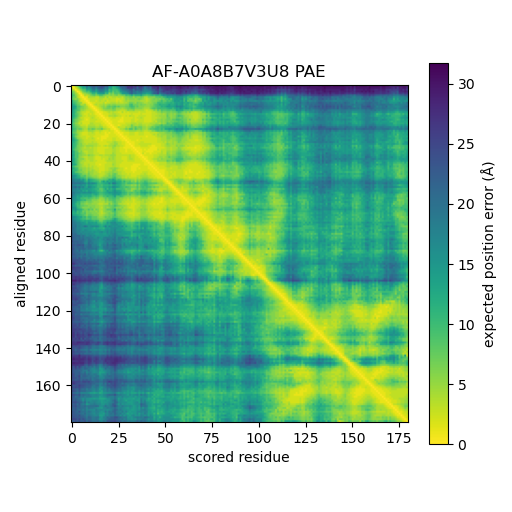GLY A O 1
ATOM 1278 N N . VAL A 1 163 ? 3.753 11.293 -12.969 1.00 85.31 163 VAL A N 1
ATOM 1279 C CA . VAL A 1 163 ? 2.449 11.609 -12.375 1.00 85.31 163 VAL A CA 1
ATOM 1280 C C . VAL A 1 163 ? 1.446 10.540 -12.770 1.00 85.31 163 VAL A C 1
ATOM 1282 O O . VAL A 1 163 ? 1.101 10.405 -13.944 1.00 85.31 163 VAL A O 1
ATOM 1285 N N . VAL A 1 164 ? 0.978 9.784 -11.778 1.00 86.62 164 VAL A N 1
ATOM 1286 C CA . VAL A 1 164 ? -0.141 8.849 -11.935 1.00 86.62 164 VAL A CA 1
ATOM 1287 C C . VAL A 1 164 ? -1.431 9.646 -11.829 1.00 86.62 164 VAL A C 1
ATOM 1289 O O . VAL A 1 164 ? -1.615 10.380 -10.855 1.00 86.62 164 VAL A O 1
ATOM 1292 N N . TYR A 1 165 ? -2.316 9.502 -12.810 1.00 87.44 165 TYR A N 1
ATOM 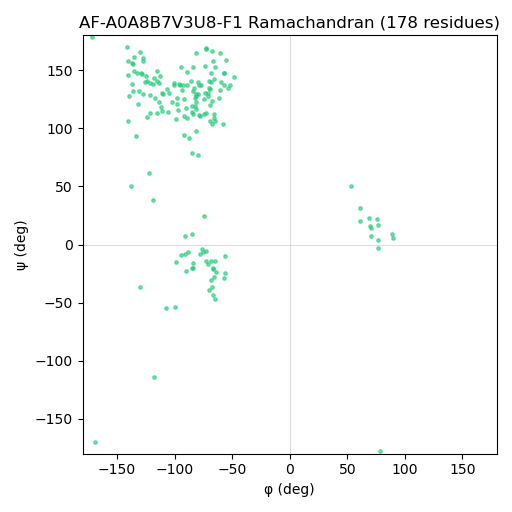1293 C CA . TYR A 1 165 ? -3.591 10.213 -12.856 1.00 87.44 165 TYR A CA 1
ATOM 1294 C C . TYR A 1 165 ? -4.741 9.301 -13.279 1.00 87.44 165 TYR A C 1
ATOM 1296 O O . TYR A 1 165 ? -4.536 8.281 -13.941 1.00 87.44 165 TYR 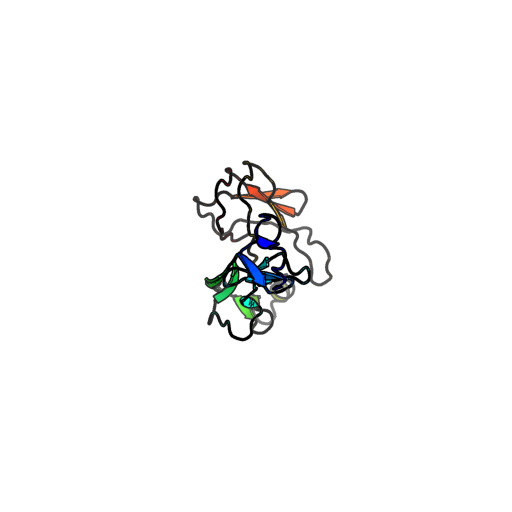A O 1
ATOM 1304 N N . THR A 1 166 ? -5.962 9.669 -12.891 1.00 88.62 166 THR A N 1
ATOM 1305 C CA . THR A 1 166 ? -7.180 8.953 -13.294 1.00 88.62 166 THR A CA 1
ATOM 1306 C C . THR A 1 166 ? -7.518 9.220 -14.761 1.00 88.6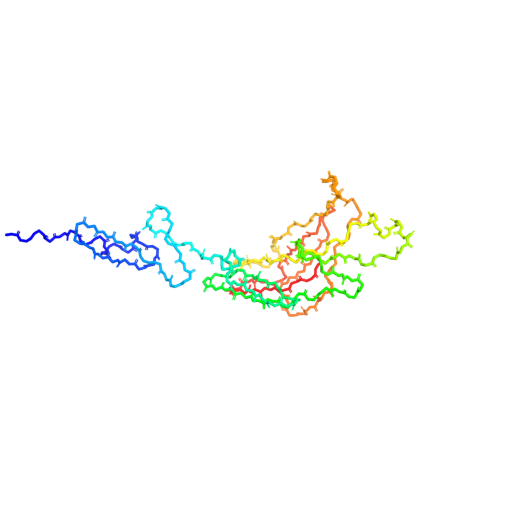2 166 THR A C 1
ATOM 1308 O O . THR A 1 166 ? -7.619 10.367 -15.180 1.00 88.62 166 THR A O 1
ATOM 1311 N N . THR A 1 167 ? -7.773 8.184 -15.555 1.00 87.69 167 THR A N 1
ATOM 1312 C CA . THR A 1 167 ? -8.324 8.320 -16.921 1.00 87.69 167 THR A CA 1
ATOM 1313 C C . THR A 1 167 ? -9.851 8.295 -16.923 1.00 87.69 167 THR A C 1
ATOM 1315 O O . THR A 1 167 ? -10.489 8.842 -17.821 1.00 87.69 167 THR A O 1
ATOM 1318 N N . ARG A 1 168 ? -10.457 7.706 -15.886 1.00 88.12 168 ARG A N 1
ATOM 1319 C CA . ARG A 1 168 ? -11.906 7.675 -15.655 1.00 88.12 168 ARG A CA 1
ATOM 1320 C C . ARG A 1 168 ? -12.222 7.863 -14.164 1.00 88.12 168 ARG A C 1
ATOM 1322 O O . ARG A 1 168 ? -11.352 7.610 -13.333 1.00 88.12 168 ARG A O 1
ATOM 1329 N N . PRO A 1 169 ? -13.440 8.301 -13.801 1.00 86.44 169 PRO A N 1
ATOM 1330 C CA . PRO A 1 169 ? -13.775 8.553 -12.403 1.00 86.44 169 PRO A CA 1
ATOM 1331 C C . PRO A 1 169 ? -13.835 7.264 -11.568 1.00 86.44 169 PRO A C 1
ATOM 1333 O O . PRO A 1 169 ? -14.250 6.214 -12.066 1.00 86.44 169 PRO A O 1
ATOM 1336 N N . LEU A 1 170 ? -13.475 7.363 -10.286 1.00 84.88 170 LEU A N 1
ATOM 1337 C CA . LEU A 1 170 ? -13.535 6.260 -9.321 1.00 84.88 170 LEU A CA 1
ATOM 1338 C C . LEU A 1 170 ? -14.807 6.362 -8.480 1.00 84.88 170 LEU A C 1
ATOM 1340 O O . LEU A 1 170 ? -14.921 7.228 -7.616 1.00 84.88 170 LEU A O 1
ATOM 1344 N N . TRP A 1 171 ? -15.770 5.472 -8.710 1.00 78.12 171 TRP A N 1
ATOM 1345 C CA . TRP A 1 171 ? -17.072 5.505 -8.024 1.00 78.12 171 TRP A CA 1
ATOM 1346 C C . TRP A 1 171 ? -17.177 4.548 -6.838 1.00 78.12 171 TRP A C 1
ATOM 1348 O O . TRP A 1 171 ? -18.100 4.664 -6.034 1.00 78.12 171 TRP A O 1
ATOM 1358 N N . LYS A 1 172 ? -16.247 3.599 -6.730 1.00 74.81 172 LYS A N 1
ATOM 1359 C CA . LYS A 1 172 ? -16.181 2.606 -5.658 1.00 74.81 172 LYS A CA 1
ATOM 1360 C C . LYS A 1 172 ? -14.742 2.484 -5.159 1.00 74.81 172 LYS A C 1
ATOM 1362 O O . LYS A 1 172 ? -13.826 2.710 -5.949 1.00 74.81 172 LYS A O 1
ATOM 1367 N N . PRO A 1 173 ? -14.543 2.157 -3.873 1.00 67.25 173 PRO A N 1
ATOM 1368 C CA . PRO A 1 173 ? -13.225 1.822 -3.363 1.00 67.25 173 PRO A CA 1
ATOM 1369 C C . PRO A 1 173 ? -12.794 0.478 -3.956 1.00 67.25 173 PRO A C 1
ATOM 1371 O O . PRO A 1 173 ? -13.473 -0.530 -3.774 1.00 67.25 173 PRO A O 1
ATOM 1374 N N . GLU A 1 174 ? -11.679 0.482 -4.674 1.00 69.00 174 GLU A N 1
ATOM 1375 C CA . GLU A 1 174 ? -11.065 -0.708 -5.259 1.00 69.00 174 GLU A CA 1
ATOM 1376 C C . GLU A 1 174 ? -9.545 -0.605 -5.124 1.00 69.00 174 GLU A C 1
ATOM 1378 O O . GLU A 1 174 ? -8.970 0.486 -5.193 1.00 69.00 174 GLU A O 1
ATOM 1383 N N . THR A 1 175 ? -8.895 -1.751 -4.935 1.00 65.19 175 THR A N 1
ATOM 1384 C CA . THR A 1 175 ? -7.436 -1.856 -4.929 1.00 65.19 175 THR A CA 1
ATOM 1385 C C . THR A 1 175 ? -6.972 -2.173 -6.338 1.00 65.19 175 THR A C 1
ATOM 1387 O O . THR A 1 175 ? -7.392 -3.169 -6.924 1.00 65.19 175 THR A O 1
ATOM 1390 N N . TYR A 1 176 ? -6.075 -1.347 -6.870 1.00 70.81 176 TYR A N 1
ATOM 1391 C CA . TYR A 1 176 ? -5.522 -1.537 -8.203 1.00 70.81 176 TYR A CA 1
ATOM 1392 C C . TYR A 1 176 ? -4.040 -1.861 -8.134 1.00 70.81 176 TYR A C 1
ATOM 1394 O O . TYR A 1 176 ? -3.286 -1.262 -7.365 1.00 70.81 176 TYR A O 1
ATOM 1402 N N . ARG A 1 177 ? -3.622 -2.804 -8.976 1.00 65.56 177 ARG A N 1
ATOM 1403 C CA . ARG A 1 177 ? -2.219 -3.148 -9.160 1.00 65.56 177 ARG A CA 1
ATOM 1404 C C . ARG A 1 177 ? -1.711 -2.414 -10.389 1.00 65.56 177 ARG A C 1
ATOM 1406 O O . ARG A 1 177 ? -2.231 -2.600 -11.480 1.00 65.56 177 ARG A O 1
ATOM 1413 N N . MET A 1 178 ? -0.689 -1.590 -10.209 1.00 64.00 178 MET A N 1
ATOM 1414 C CA . MET A 1 178 ? 0.008 -0.946 -11.315 1.00 64.00 178 MET A CA 1
ATOM 1415 C C . MET A 1 178 ? 1.492 -1.251 -11.210 1.00 64.00 178 MET A C 1
ATOM 1417 O O . MET A 1 178 ? 2.061 -1.243 -10.117 1.00 64.00 178 MET A O 1
ATOM 1421 N N . ARG A 1 179 ? 2.115 -1.516 -12.356 1.00 62.84 179 ARG A N 1
ATOM 1422 C CA . ARG A 1 179 ? 3.562 -1.664 -12.481 1.00 62.84 179 ARG A CA 1
ATOM 1423 C C . ARG A 1 179 ? 4.079 -0.473 -13.283 1.00 62.84 179 ARG A C 1
ATOM 1425 O O . ARG A 1 179 ? 3.690 -0.320 -14.439 1.00 62.84 179 ARG A O 1
ATOM 1432 N N . ILE A 1 180 ? 4.881 0.372 -12.640 1.00 61.31 180 ILE A N 1
ATOM 1433 C CA . ILE A 1 180 ? 5.396 1.655 -13.151 1.00 61.31 180 ILE A CA 1
ATOM 1434 C C . ILE A 1 180 ? 6.927 1.627 -13.136 1.00 61.31 180 ILE A C 1
ATOM 1436 O O . ILE A 1 180 ? 7.461 0.869 -12.294 1.00 61.31 180 ILE A O 1
#

Nearest PDB structures (foldseek):
  8jxa-assembly1_A  TM=5.235E-01  e=3.396E-06  Rattus norvegicus
  8jxf-assembly1_B  TM=5.260E-01  e=2.796E-05  Rattus norvegicus
  2w86-assembly1_A  TM=4.151E-01  e=8.014E-03  Homo sapiens
  3ens-assembly2_C  TM=7.822E-01  e=2.791E-01  Homo sapiens
  1xkb-assembly1_A  TM=3.495E-01  e=1.516E-01  Homo sapiens

Sequence (180 aa):
MTYVGIDECQNRDTCQHECKNTIGSYQCICLPDYQVMFNGKTCQDIDECLEQNICCGSNRMCFNMKGSYQCIDTPCPPNYQRDPVAGFCLKDCPPHDLECALSPYALEYKLVSLPFGIAANQDLIRQVAYTQDGVIYRRTTFLVVDEEQTVPFALRDENLKGVVYTTRPLWKPETYRMRI

Organism: Castor canadensis (NCBI:txid51338)

Solvent-accessible surface area (backbone atoms only — not comparable to full-atom values): 11266 Å² total; per-residue (Å²): 134,82,85,78,52,77,65,64,58,78,44,79,83,60,26,71,61,43,61,45,68,44,97,78,48,68,45,48,42,47,57,84,52,35,40,65,37,96,85,54,29,47,61,41,66,49,58,52,63,79,37,94,83,61,76,56,58,88,55,30,42,66,39,64,41,96,59,47,70,44,65,45,82,56,67,56,58,92,63,34,44,68,38,91,85,83,67,34,25,36,62,67,60,62,91,88,42,60,70,58,68,70,45,94,50,71,56,77,90,74,84,63,88,49,72,47,76,43,56,52,72,38,83,75,45,80,44,73,59,58,44,97,86,69,45,76,43,84,82,63,82,77,50,73,77,57,78,58,89,80,57,54,58,50,75,44,84,53,94,67,23,35,36,34,26,24,71,41,61,33,84,57,74,60,87,68,91,77,46,101

Mean predicted aligned error: 11.9 Å

Radius of gyration: 23.08 Å; Cα contacts (8 Å, |Δi|>4): 292; chains: 1; bounding box: 65×35×66 Å

pLDDT: mean 77.91, std 10.21, range [43.09, 93.75]

Foldseek 3Di:
DPPDADFPQVDVQQAPADWADDRNGIAHDDDAQWDQDPVRHYTDGHQCLPPPPDDLDPQWHWDGDRNDIDTHRHHAPPQWDQDPPPRWTHGNDPPPPVVNVQDDDTDDFDWDFDDAPAAFFDWDDKAFDAHPVRHTDQPDDDDFPDPPVPDQWDWDDDNRIITIGGRGHGHDGDTDGTDD

Secondary structure (DSSP, 8-state):
-------GGGSTTS-SSEEEEETTEEEEEPPTTEEE-TTSS-EEEP-GGGSTT----TTEEEEEETTEEEEEE-PPPTTEEE-TTT--EEE-PPTT-HHHHTS--EE------PPS-BPTT-EEEEE--B-TTS-B-TT-----S---TT-SEEEEEETTEEEEEESS-B-S--------

InterPro domains:
  IPR000152 EGF-type aspartate/asparagine hydroxylation site [PS00010] (19-30)
  IPR000742 EGF-like domain [PS50026] (5-44)
  IPR000742 EGF-like domain [SM00181] (8-44)
  IPR000742 EGF-like domain [SM00181] (48-90)
  IPR001881 EGF-like calcium-binding domain [SM00179] (5-44)
  IPR001881 EGF-like calcium-binding domain [SM00179] (45-90)
  IPR018097 EGF-like calcium-binding, conserved site [PS01187] (45-71)
  IPR049883 NOTCH1, EGF-like calcium-binding domain [PF07645] (6-43)
  IPR049883 NOTCH1, EGF-like calcium-binding domain [PF07645] (45-86)
  IPR050751 Extracellular matrix structural protein [PTHR24034] (6-101)